Protein AF-A0A556QU96-F1 (afdb_monomer)

Mean predicted aligned error: 15.09 Å

Sequence (314 aa):
MGCFVYGCGNTSRYNNGITDSNIARCDGYSSEKEIIPILHLDQANELIYTAAIKGDVGFIQSFLEQGINPNELDRIIHPKSECCTCHEDTIKYLFNRYNKSDKYGNTLLHNNFDNINFIRNLFENHKTTSLHHHYRSIVVNLEQKNNEGLTPIDLVTISGNTYLLKKAFKHLNMYNCTIQYYILQRAINLAEKQIKNEANIEKCEQIKTAIEVIKEYIKHKNNEYQIEENSKLHTAAEKNDISFFQSFINSDKNIDTLIWYNDKIEDLKIQNKKGYTVFHILAENGRVDICRMILDWLQKLPFSCSEIVKCKYR

Radius of gyration: 23.99 Å; Cα contacts (8 Å, |Δi|>4): 306; chains: 1; bounding box: 59×58×59 Å

Nearest PDB structures (foldseek):
  9dze-assembly1_c  TM=4.115E-01  e=1.445E+00  synthetic construct
  6xns-assembly1_A  TM=2.477E-01  e=2.170E+00  synthetic construct
  1xl3-assembly2_B  TM=2.773E-01  e=5.123E+00  Yersinia pestis
  8p83-assembly1_D  TM=2.058E-01  e=9.649E+00  Homo sapiens

Structure (mmCIF, N/CA/C/O backbone):
data_AF-A0A556QU96-F1
#
_entry.id   AF-A0A556QU96-F1
#
loop_
_atom_site.group_PDB
_atom_site.id
_atom_site.type_symbol
_atom_site.label_atom_id
_atom_site.label_alt_id
_atom_site.label_comp_id
_atom_site.label_asym_id
_atom_site.label_entity_id
_atom_site.label_seq_id
_atom_site.pdbx_PDB_ins_code
_atom_site.Cartn_x
_atom_site.Cartn_y
_atom_site.Cartn_z
_atom_site.occupancy
_atom_site.B_iso_or_equiv
_atom_site.auth_seq_id
_atom_site.auth_comp_id
_atom_site.auth_asym_id
_atom_site.auth_atom_id
_atom_site.pdbx_PDB_model_num
ATOM 1 N N . MET A 1 1 ? 33.157 -25.475 -4.140 1.00 39.19 1 MET A N 1
ATOM 2 C CA . MET A 1 1 ? 33.171 -24.745 -5.424 1.00 39.19 1 MET A CA 1
ATOM 3 C C . MET A 1 1 ? 31.877 -25.076 -6.143 1.00 39.19 1 MET A C 1
ATOM 5 O O . MET A 1 1 ? 31.752 -26.183 -6.645 1.00 39.19 1 MET A O 1
ATOM 9 N N . GLY A 1 2 ? 30.883 -24.189 -6.068 1.00 41.09 2 GLY A N 1
ATOM 10 C CA . GLY A 1 2 ? 29.645 -24.335 -6.834 1.00 41.09 2 GLY A CA 1
ATOM 11 C C . GLY A 1 2 ? 29.869 -23.795 -8.243 1.00 41.09 2 GLY A C 1
ATOM 12 O O . GLY A 1 2 ? 30.423 -22.712 -8.390 1.00 41.09 2 GLY A O 1
ATOM 13 N N . CYS A 1 3 ? 29.507 -24.572 -9.256 1.00 39.84 3 CYS A N 1
ATOM 14 C CA . CYS A 1 3 ? 29.484 -24.150 -10.654 1.00 39.84 3 CYS A CA 1
ATOM 15 C C . CYS A 1 3 ? 28.015 -23.999 -11.060 1.00 39.84 3 CYS A C 1
ATOM 17 O O . CYS A 1 3 ? 27.225 -24.899 -10.774 1.00 39.84 3 CYS A O 1
ATOM 19 N N . PHE A 1 4 ? 27.650 -22.891 -11.707 1.00 46.31 4 PHE A N 1
ATOM 20 C CA . PHE A 1 4 ? 26.299 -22.686 -12.234 1.00 46.31 4 PHE A CA 1
ATOM 21 C C . PHE A 1 4 ? 26.259 -23.066 -13.714 1.00 46.31 4 PHE A C 1
ATOM 23 O O . PHE A 1 4 ? 27.176 -22.754 -14.472 1.00 46.31 4 PHE A O 1
ATOM 30 N N . VAL A 1 5 ? 25.203 -23.772 -14.103 1.00 42.56 5 VAL A N 1
ATOM 31 C CA . VAL A 1 5 ? 25.033 -24.403 -15.415 1.00 42.56 5 VAL A CA 1
ATOM 32 C C . VAL A 1 5 ? 23.884 -23.656 -16.104 1.00 42.56 5 VAL A C 1
ATOM 34 O O . VAL A 1 5 ? 22.735 -23.797 -15.694 1.00 42.56 5 VAL A O 1
ATOM 37 N N . TYR A 1 6 ? 24.188 -22.796 -17.089 1.00 45.25 6 TYR A N 1
ATOM 38 C CA . TYR A 1 6 ? 23.211 -21.928 -17.773 1.00 45.25 6 TYR A CA 1
ATOM 39 C C . TYR A 1 6 ? 23.115 -22.073 -19.306 1.00 45.25 6 TYR A C 1
ATOM 41 O O . TYR A 1 6 ? 24.127 -22.161 -19.977 1.00 45.25 6 TYR A O 1
ATOM 49 N N . GLY A 1 7 ? 21.921 -22.047 -19.910 1.00 42.56 7 GLY A N 1
ATOM 50 C CA . GLY A 1 7 ? 21.768 -22.105 -21.378 1.00 42.56 7 GLY A CA 1
ATOM 51 C C . GLY A 1 7 ? 22.235 -20.823 -22.098 1.00 42.56 7 GLY A C 1
ATOM 52 O O . GLY A 1 7 ? 21.905 -19.714 -21.674 1.00 42.56 7 GLY A O 1
ATOM 53 N N . CYS A 1 8 ? 22.966 -20.971 -23.211 1.00 43.16 8 CYS A N 1
ATOM 54 C CA . CYS A 1 8 ? 23.634 -19.896 -23.974 1.00 43.16 8 CYS A CA 1
ATOM 55 C C . CYS A 1 8 ? 22.709 -18.738 -24.433 1.00 43.16 8 CYS A C 1
ATOM 57 O O . CYS A 1 8 ? 23.156 -17.602 -24.581 1.00 43.16 8 CYS A O 1
ATOM 59 N N . GLY A 1 9 ? 21.403 -18.977 -24.601 1.00 44.53 9 GLY A N 1
ATOM 60 C CA . GLY A 1 9 ? 20.458 -17.965 -25.095 1.00 44.53 9 GLY A CA 1
ATOM 61 C C . GLY A 1 9 ? 20.162 -16.796 -24.141 1.00 44.53 9 GLY A C 1
ATOM 62 O O . GLY A 1 9 ? 19.721 -15.744 -24.600 1.00 44.53 9 GLY A O 1
ATOM 63 N N . ASN A 1 10 ? 20.405 -16.947 -22.832 1.00 46.97 10 ASN A N 1
ATOM 64 C CA . ASN A 1 10 ? 20.061 -15.924 -21.830 1.00 46.97 10 ASN A CA 1
ATOM 65 C C . ASN A 1 10 ? 21.233 -15.006 -21.445 1.00 46.97 10 ASN A C 1
ATOM 67 O O . ASN A 1 10 ? 21.002 -13.865 -21.049 1.00 46.97 10 ASN A O 1
ATOM 71 N N . THR A 1 11 ? 22.483 -15.458 -21.578 1.00 50.69 11 THR A N 1
ATOM 72 C CA . THR A 1 11 ? 23.675 -14.683 -21.176 1.00 50.69 11 THR A CA 1
ATOM 73 C C . THR A 1 11 ? 23.999 -13.545 -22.149 1.00 50.69 11 THR A C 1
ATOM 75 O O . THR A 1 11 ? 24.481 -12.493 -21.735 1.00 50.69 11 THR A O 1
ATOM 78 N N . SER A 1 12 ? 23.658 -13.700 -23.430 1.00 52.97 12 SER A N 1
ATOM 79 C CA . SER A 1 12 ? 23.892 -12.699 -24.483 1.00 52.97 12 SER A CA 1
ATOM 80 C C . SER A 1 12 ? 23.140 -11.378 -24.265 1.00 52.97 12 SER A C 1
ATOM 82 O O . SER A 1 12 ? 23.606 -10.330 -24.706 1.00 52.97 12 SER A O 1
ATOM 84 N N . ARG A 1 13 ? 22.024 -11.386 -23.519 1.00 51.56 13 ARG A N 1
ATOM 85 C CA . ARG A 1 13 ? 21.229 -10.183 -23.179 1.00 51.56 13 ARG A CA 1
ATOM 86 C C . ARG A 1 13 ? 21.923 -9.232 -22.193 1.00 51.56 13 ARG A C 1
ATOM 88 O O . ARG A 1 13 ? 21.483 -8.093 -22.006 1.00 51.56 13 ARG A O 1
ATOM 95 N N . TYR A 1 14 ? 22.998 -9.690 -21.557 1.00 53.84 14 TYR A N 1
ATOM 96 C CA . TYR A 1 14 ? 23.700 -8.982 -20.486 1.00 53.84 14 TYR A CA 1
ATOM 97 C C . TYR A 1 14 ? 25.119 -8.559 -20.855 1.00 53.84 14 TYR A C 1
ATOM 99 O O . TYR A 1 14 ? 25.848 -8.063 -20.001 1.00 53.84 14 TYR A O 1
ATOM 107 N N . ASN A 1 15 ? 25.508 -8.725 -22.120 1.00 52.56 15 ASN A N 1
ATOM 108 C CA . ASN A 1 15 ? 26.872 -8.473 -22.552 1.00 52.56 15 ASN A CA 1
ATOM 109 C C . ASN A 1 15 ? 27.156 -6.960 -22.671 1.00 52.56 15 ASN A C 1
ATOM 111 O O . ASN A 1 15 ? 26.927 -6.352 -23.713 1.00 52.56 15 ASN A O 1
ATOM 115 N N . ASN A 1 16 ? 27.651 -6.345 -21.593 1.00 43.62 16 ASN A N 1
ATOM 116 C CA . ASN A 1 16 ? 28.058 -4.933 -21.536 1.00 43.62 16 ASN A CA 1
ATOM 117 C C . ASN A 1 16 ? 29.520 -4.728 -21.997 1.00 43.62 16 ASN A C 1
ATOM 119 O O . ASN A 1 16 ? 30.271 -3.970 -21.389 1.00 43.62 16 ASN A O 1
ATOM 123 N N . GLY A 1 17 ? 29.948 -5.407 -23.065 1.00 44.72 17 GLY A N 1
ATOM 124 C CA . GLY A 1 17 ? 31.308 -5.257 -23.599 1.00 44.72 17 GLY A CA 1
ATOM 125 C C . GLY A 1 17 ? 32.375 -6.096 -22.890 1.00 44.72 17 GLY A C 1
ATOM 126 O O . GLY A 1 17 ? 33.556 -5.759 -22.962 1.00 44.72 17 GLY A O 1
ATOM 127 N N . ILE A 1 18 ? 31.989 -7.207 -22.249 1.00 43.03 18 ILE A N 1
ATOM 128 C CA . ILE A 1 18 ? 32.955 -8.251 -21.893 1.00 43.03 18 ILE A CA 1
ATOM 129 C C . ILE A 1 18 ? 33.448 -8.828 -23.221 1.00 43.03 18 ILE A C 1
ATOM 131 O O . ILE A 1 18 ? 32.677 -9.406 -23.985 1.00 43.03 18 ILE A O 1
ATOM 135 N N . THR A 1 19 ? 34.720 -8.593 -23.537 1.00 41.69 19 THR A N 1
ATOM 136 C CA . THR A 1 19 ? 35.326 -9.014 -24.800 1.00 41.69 19 THR A CA 1
ATOM 137 C C . THR A 1 19 ? 35.133 -10.514 -25.022 1.00 41.69 19 THR A C 1
ATOM 139 O O . THR A 1 19 ? 35.301 -11.312 -24.094 1.00 41.69 19 THR A O 1
ATOM 142 N N . ASP A 1 20 ? 34.854 -10.898 -26.274 1.00 43.56 20 ASP A N 1
ATOM 143 C CA . ASP A 1 20 ? 34.666 -12.282 -26.756 1.00 43.56 20 ASP A CA 1
ATOM 144 C C . ASP A 1 20 ? 35.795 -13.257 -26.357 1.00 43.56 20 ASP A C 1
ATOM 146 O O . ASP A 1 20 ? 35.673 -14.466 -26.517 1.00 43.56 20 ASP A O 1
ATOM 150 N N . SER A 1 21 ? 36.904 -12.758 -25.809 1.00 40.59 21 SER A N 1
ATOM 151 C CA . SER A 1 21 ? 38.017 -13.545 -25.284 1.00 40.59 21 SER A CA 1
ATOM 152 C C . SER A 1 21 ? 37.720 -14.288 -23.974 1.00 40.59 21 SER A C 1
ATOM 154 O O . SER A 1 21 ? 38.457 -15.217 -23.653 1.00 40.59 21 SER A O 1
ATOM 156 N N . ASN A 1 22 ? 36.692 -13.894 -23.209 1.00 39.94 22 ASN A N 1
ATOM 157 C CA . ASN A 1 22 ? 36.400 -14.475 -21.885 1.00 39.94 22 ASN A CA 1
ATOM 158 C C . ASN A 1 22 ? 35.183 -15.411 -21.859 1.00 39.94 22 ASN A C 1
ATOM 160 O O . ASN A 1 22 ? 34.959 -16.096 -20.859 1.00 39.94 22 ASN A O 1
ATOM 164 N N . ILE A 1 23 ? 34.419 -15.475 -22.950 1.00 44.38 23 ILE A N 1
ATOM 165 C CA . ILE A 1 23 ? 33.466 -16.556 -23.198 1.00 44.38 23 ILE A CA 1
ATOM 166 C C . ILE A 1 23 ? 34.251 -17.587 -23.995 1.00 44.38 23 ILE A C 1
ATOM 168 O O . ILE A 1 23 ? 34.711 -17.290 -25.092 1.00 44.38 23 ILE A O 1
ATOM 172 N N . ALA A 1 24 ? 34.477 -18.765 -23.413 1.00 38.88 24 ALA A N 1
ATOM 173 C CA . ALA A 1 24 ? 35.231 -19.838 -24.047 1.00 38.88 24 ALA A CA 1
ATOM 174 C C . ALA A 1 24 ? 34.824 -19.985 -25.521 1.00 38.88 24 ALA A C 1
ATOM 176 O O . ALA A 1 24 ? 33.683 -20.320 -25.841 1.00 38.88 24 ALA A O 1
ATOM 177 N N . ARG A 1 25 ? 35.782 -19.692 -26.402 1.00 35.53 25 ARG A N 1
ATOM 178 C CA . ARG A 1 25 ? 35.695 -19.842 -27.848 1.00 35.53 25 ARG A CA 1
ATOM 179 C C . ARG A 1 25 ? 35.301 -21.290 -28.154 1.00 35.53 25 ARG A C 1
ATOM 181 O O . ARG A 1 25 ? 36.135 -22.189 -28.103 1.00 35.53 25 ARG A O 1
ATOM 188 N N . CYS A 1 26 ? 34.015 -21.523 -28.402 1.00 36.53 26 CYS A N 1
ATOM 189 C CA . CYS A 1 26 ? 33.479 -22.824 -28.791 1.00 36.53 26 CYS A CA 1
ATOM 190 C C . CYS A 1 26 ? 33.660 -23.008 -30.301 1.00 36.53 26 CYS A C 1
ATOM 192 O O . CYS A 1 26 ? 32.691 -23.115 -31.048 1.00 36.53 26 CYS A O 1
ATOM 194 N N . ASP A 1 27 ? 34.913 -23.026 -30.753 1.00 34.97 27 ASP A N 1
ATOM 195 C CA . ASP A 1 27 ? 35.231 -23.397 -32.126 1.00 34.97 27 ASP A CA 1
ATOM 196 C C . ASP A 1 27 ? 35.265 -24.931 -32.214 1.00 34.97 27 ASP A C 1
ATOM 198 O O . ASP A 1 27 ? 36.233 -25.580 -31.822 1.00 34.97 27 ASP A O 1
ATOM 202 N N . GLY A 1 28 ? 34.177 -25.503 -32.738 1.00 40.25 28 GLY A N 1
ATOM 203 C CA . GLY A 1 28 ? 34.207 -26.794 -33.427 1.00 40.25 28 GLY A CA 1
ATOM 204 C C . GLY A 1 28 ? 33.747 -28.024 -32.649 1.00 40.25 28 GLY A C 1
ATOM 205 O O . GLY A 1 28 ? 34.549 -28.920 -32.440 1.00 40.25 28 GLY A O 1
ATOM 206 N N . TYR A 1 29 ? 32.447 -28.150 -32.355 1.00 34.31 29 TYR A N 1
ATOM 207 C CA . TYR A 1 29 ? 31.791 -29.465 -32.277 1.00 34.31 29 TYR A CA 1
ATOM 208 C C . TYR A 1 29 ? 30.353 -29.382 -32.801 1.00 34.31 29 TYR A C 1
ATOM 210 O O . TYR A 1 29 ? 29.454 -28.846 -32.159 1.00 34.31 29 TYR A O 1
ATOM 218 N N . SER A 1 30 ? 30.138 -29.937 -33.991 1.00 37.31 30 SER A N 1
ATOM 219 C CA . SER A 1 30 ? 28.825 -30.181 -34.583 1.00 37.31 30 SER A CA 1
ATOM 220 C C . SER A 1 30 ? 28.177 -31.406 -33.929 1.00 37.31 30 SER A C 1
ATOM 222 O O . SER A 1 30 ? 28.249 -32.518 -34.451 1.00 37.31 30 SER A O 1
ATOM 224 N N . SER A 1 31 ? 27.561 -31.214 -32.768 1.00 41.41 31 SER A N 1
ATOM 225 C CA . SER A 1 31 ? 26.529 -32.119 -32.255 1.00 41.41 31 SER A CA 1
ATOM 226 C C . SER A 1 31 ? 25.579 -31.332 -31.360 1.00 41.41 31 SER A C 1
ATOM 228 O O . SER A 1 31 ? 26.045 -30.615 -30.480 1.00 41.41 31 SER A O 1
ATOM 230 N N . GLU A 1 32 ? 24.274 -31.475 -31.590 1.00 38.62 32 GLU A N 1
ATOM 231 C CA . GLU A 1 32 ? 23.134 -30.808 -30.934 1.00 38.62 32 GLU A CA 1
ATOM 232 C C . GLU A 1 32 ? 22.979 -31.127 -29.430 1.00 38.62 32 GLU A C 1
ATOM 234 O O . GLU A 1 32 ? 21.903 -31.473 -28.947 1.00 38.62 32 GLU A O 1
ATOM 239 N N . LYS A 1 33 ? 24.053 -31.024 -28.649 1.00 40.69 33 LYS A N 1
ATOM 240 C CA . LYS A 1 33 ? 23.977 -30.959 -27.191 1.00 40.69 33 LYS A CA 1
ATOM 241 C C . LYS A 1 33 ? 24.264 -29.526 -26.794 1.00 40.69 33 LYS A C 1
ATOM 243 O O . LYS A 1 33 ? 25.375 -29.052 -27.009 1.00 40.69 33 LYS A O 1
ATOM 248 N N . GLU A 1 34 ? 23.254 -28.849 -26.250 1.00 39.03 34 GLU A N 1
ATOM 249 C CA . GLU A 1 34 ? 23.387 -27.532 -25.627 1.00 39.03 34 GLU A CA 1
ATOM 250 C C . GLU A 1 34 ? 24.614 -27.535 -24.708 1.00 39.03 34 GLU A C 1
ATOM 252 O O . GLU A 1 34 ? 24.616 -28.159 -23.646 1.00 39.03 34 GLU A O 1
ATOM 257 N N . ILE A 1 35 ? 25.694 -26.884 -25.145 1.00 40.16 35 ILE A N 1
ATOM 258 C CA . ILE A 1 35 ? 26.860 -26.656 -24.301 1.00 40.16 35 ILE A CA 1
ATOM 259 C C . ILE A 1 35 ? 26.422 -25.596 -23.308 1.00 40.16 35 ILE A C 1
ATOM 261 O O . ILE A 1 35 ? 26.182 -24.443 -23.666 1.00 40.16 35 ILE A O 1
ATOM 265 N N . ILE A 1 36 ? 26.266 -26.023 -22.067 1.00 43.56 36 ILE A N 1
ATOM 266 C CA . ILE A 1 36 ? 25.848 -25.165 -20.982 1.00 43.56 36 ILE A CA 1
ATOM 267 C C . ILE A 1 36 ? 27.114 -24.504 -20.407 1.00 43.56 36 ILE A C 1
ATOM 269 O O . ILE A 1 36 ? 27.907 -25.221 -19.788 1.00 43.56 36 ILE A O 1
ATOM 273 N N . PRO A 1 37 ? 27.387 -23.195 -20.615 1.00 53.25 37 PRO A N 1
ATOM 274 C CA . PRO A 1 37 ? 28.605 -22.589 -20.104 1.00 53.25 37 PRO A CA 1
ATOM 275 C C . PRO A 1 37 ? 28.603 -22.640 -18.579 1.00 53.25 37 PRO A C 1
ATOM 277 O O . PRO A 1 37 ? 27.645 -22.222 -17.923 1.00 53.25 37 PRO A O 1
ATOM 280 N N . ILE A 1 38 ? 29.693 -23.164 -18.025 1.00 58.94 38 ILE A N 1
ATOM 281 C CA . ILE A 1 38 ? 29.981 -23.081 -16.600 1.00 58.94 38 ILE A CA 1
ATOM 282 C C . ILE A 1 38 ? 30.502 -21.667 -16.349 1.00 58.94 38 ILE A C 1
ATOM 284 O O . ILE A 1 38 ? 31.614 -21.334 -16.756 1.00 58.94 38 ILE A O 1
ATOM 288 N N . LEU A 1 39 ? 29.687 -20.822 -15.720 1.00 62.16 39 LEU A N 1
ATOM 289 C CA . LEU A 1 39 ? 30.098 -19.468 -15.348 1.00 62.16 39 LEU A CA 1
ATOM 290 C C . LEU A 1 39 ? 30.956 -19.513 -14.079 1.00 62.16 39 LEU A C 1
ATOM 292 O O . LEU A 1 39 ? 30.596 -20.171 -13.098 1.00 62.16 39 LEU A O 1
ATOM 296 N N . HIS A 1 40 ? 32.072 -18.779 -14.078 1.00 72.44 40 HIS A N 1
ATOM 297 C CA . HIS A 1 40 ? 32.810 -18.502 -12.845 1.00 72.44 40 HIS A CA 1
ATOM 298 C C . HIS A 1 40 ? 31.945 -17.660 -11.894 1.00 72.44 40 HIS A C 1
ATOM 300 O O . HIS A 1 40 ? 31.166 -16.820 -12.341 1.00 72.44 40 HIS A O 1
ATOM 306 N N . LEU A 1 41 ? 32.103 -17.864 -10.581 1.00 73.00 41 LEU A N 1
ATOM 307 C CA . LEU A 1 41 ? 31.297 -17.196 -9.548 1.00 73.00 41 LEU A CA 1
ATOM 308 C C . LEU A 1 41 ? 31.293 -15.664 -9.700 1.00 73.00 41 LEU A C 1
ATOM 310 O O . LEU A 1 41 ? 30.243 -15.043 -9.595 1.00 73.00 41 LEU A O 1
ATOM 314 N N . ASP A 1 42 ? 32.439 -15.066 -10.032 1.00 74.75 42 ASP A N 1
ATOM 315 C CA . ASP A 1 42 ? 32.556 -13.614 -10.211 1.00 74.75 42 ASP A CA 1
ATOM 316 C C . ASP A 1 42 ? 31.779 -13.104 -11.438 1.00 74.75 42 ASP A C 1
ATOM 318 O O . ASP A 1 42 ? 31.121 -12.068 -11.368 1.00 74.75 42 ASP A O 1
ATOM 322 N N . GLN A 1 43 ? 31.770 -13.871 -12.534 1.00 77.94 43 GLN A N 1
ATOM 323 C CA . GLN A 1 43 ? 30.980 -13.556 -13.731 1.00 77.94 43 GLN A CA 1
ATOM 324 C C . GLN A 1 43 ? 29.479 -13.738 -13.471 1.00 77.94 43 GLN A C 1
ATOM 326 O O . GLN A 1 43 ? 28.663 -12.938 -13.922 1.00 77.94 43 GLN A O 1
ATOM 331 N N . ALA A 1 44 ? 29.103 -14.774 -12.714 1.00 83.06 44 ALA A N 1
ATOM 332 C CA . ALA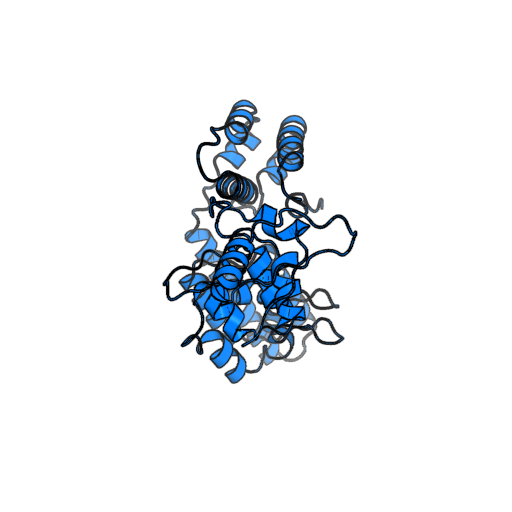 A 1 44 ? 27.719 -14.981 -12.300 1.00 83.06 44 ALA A CA 1
ATOM 333 C C . ALA A 1 44 ? 27.221 -13.818 -11.425 1.00 83.06 44 ALA A C 1
ATOM 335 O O . ALA A 1 44 ? 26.107 -13.340 -11.631 1.00 83.06 44 ALA A O 1
ATOM 336 N N . ASN A 1 45 ? 28.056 -13.307 -10.515 1.00 87.69 45 ASN A N 1
ATOM 337 C CA . ASN A 1 45 ? 27.712 -12.176 -9.656 1.00 87.69 45 ASN A CA 1
ATOM 338 C C . ASN A 1 45 ? 27.424 -10.897 -10.457 1.00 87.69 45 ASN A C 1
ATOM 340 O O . ASN A 1 45 ? 26.428 -10.226 -10.197 1.00 87.69 45 ASN A O 1
ATOM 344 N N . GLU A 1 46 ? 28.250 -10.578 -11.457 1.00 86.38 46 GLU A N 1
ATOM 345 C CA . GLU A 1 46 ? 28.047 -9.402 -12.316 1.00 86.38 46 GLU A CA 1
ATOM 346 C C . GLU A 1 46 ? 26.756 -9.506 -13.146 1.00 86.38 46 GLU A C 1
ATOM 348 O O . GLU A 1 46 ? 26.004 -8.534 -13.278 1.00 86.38 46 GLU A O 1
ATOM 353 N N . LEU A 1 47 ? 26.451 -10.704 -13.656 1.00 87.19 47 LEU A N 1
ATOM 354 C CA . LEU A 1 47 ? 25.213 -10.971 -14.388 1.00 87.19 47 LEU A CA 1
ATOM 355 C C . LEU A 1 47 ? 23.981 -10.843 -13.487 1.00 87.19 47 LEU A C 1
ATOM 357 O O . LEU A 1 47 ? 23.006 -10.203 -13.876 1.00 87.19 47 LEU A O 1
ATOM 361 N N . ILE A 1 48 ? 24.029 -11.410 -12.278 1.00 88.38 48 ILE A N 1
ATOM 362 C CA . ILE A 1 48 ? 22.958 -11.297 -11.279 1.00 88.38 48 ILE A CA 1
ATOM 363 C C . ILE A 1 48 ? 22.742 -9.827 -10.896 1.00 88.38 48 ILE A C 1
ATOM 365 O O . ILE A 1 48 ? 21.604 -9.361 -10.880 1.00 88.38 48 ILE A O 1
ATOM 369 N N . TYR A 1 49 ? 23.818 -9.078 -10.640 1.00 87.81 49 TYR A N 1
ATOM 370 C CA . TYR A 1 49 ? 23.753 -7.647 -10.342 1.00 87.81 49 TYR A CA 1
ATOM 371 C C . TY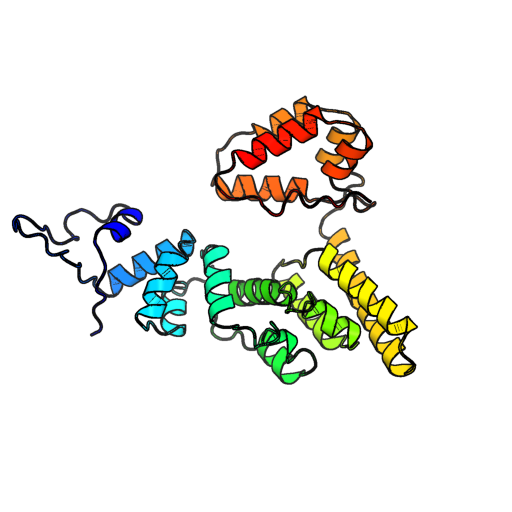R A 1 49 ? 23.111 -6.860 -11.495 1.00 87.81 49 TYR A C 1
ATOM 373 O O . TYR A 1 49 ? 22.172 -6.091 -11.288 1.00 87.81 49 TYR A O 1
ATOM 381 N N . THR A 1 50 ? 23.539 -7.111 -12.734 1.00 86.50 50 THR A N 1
ATOM 382 C CA . THR A 1 50 ? 22.989 -6.439 -13.920 1.00 86.50 50 THR A CA 1
ATOM 383 C C . THR A 1 50 ? 21.518 -6.795 -14.151 1.00 86.50 50 THR A C 1
ATOM 385 O O . THR A 1 50 ? 20.717 -5.920 -14.480 1.00 86.50 50 THR A O 1
ATOM 388 N N . ALA A 1 51 ? 21.134 -8.057 -13.960 1.00 89.12 51 ALA A N 1
ATOM 389 C CA . ALA A 1 51 ? 19.743 -8.494 -14.045 1.00 89.12 51 ALA A CA 1
ATOM 390 C C . ALA A 1 51 ? 18.867 -7.829 -12.978 1.00 89.12 51 ALA A C 1
ATOM 392 O O . ALA A 1 51 ? 17.751 -7.406 -13.282 1.00 89.12 51 ALA A O 1
ATOM 393 N N . ALA A 1 52 ? 19.388 -7.665 -11.759 1.00 87.25 52 ALA A N 1
ATOM 394 C CA . ALA A 1 52 ? 18.696 -6.958 -10.690 1.00 87.25 52 ALA A CA 1
ATOM 395 C C . ALA A 1 52 ? 18.490 -5.471 -11.016 1.00 87.25 52 ALA A C 1
ATOM 397 O O . ALA A 1 52 ? 17.413 -4.943 -10.751 1.00 87.25 52 ALA A O 1
ATOM 398 N N . ILE A 1 53 ? 19.468 -4.804 -11.641 1.00 84.31 53 ILE A N 1
ATOM 399 C CA . ILE A 1 53 ? 19.329 -3.415 -12.122 1.00 84.31 53 ILE A CA 1
ATOM 400 C C . ILE A 1 53 ? 18.308 -3.309 -13.259 1.00 84.31 53 ILE A C 1
ATOM 402 O O . ILE A 1 53 ? 17.531 -2.359 -13.309 1.00 84.31 53 ILE A O 1
ATOM 406 N N . LYS A 1 54 ? 18.308 -4.274 -14.184 1.00 85.56 54 LYS A N 1
ATOM 407 C CA . LYS A 1 54 ? 17.417 -4.274 -15.354 1.00 85.56 54 LYS A CA 1
ATOM 408 C C . LYS A 1 54 ? 15.998 -4.767 -15.054 1.00 85.56 54 LYS A C 1
ATOM 410 O O . LYS A 1 54 ? 15.145 -4.677 -15.930 1.00 85.56 54 LYS A O 1
ATOM 415 N N . GLY A 1 55 ? 15.739 -5.302 -13.861 1.00 87.44 55 GLY A N 1
ATOM 416 C CA . GLY A 1 55 ? 14.423 -5.831 -13.506 1.00 87.44 55 GLY A CA 1
ATOM 417 C C . GLY A 1 55 ? 14.097 -7.184 -14.121 1.00 87.44 55 GLY A C 1
ATOM 418 O O . GLY A 1 55 ? 12.922 -7.534 -14.208 1.00 87.44 55 GLY A O 1
ATOM 419 N N . ASP A 1 56 ? 15.097 -7.968 -14.533 1.00 91.19 56 ASP A N 1
ATOM 420 C CA . ASP A 1 56 ? 14.853 -9.314 -15.060 1.00 91.19 56 ASP A CA 1
ATOM 421 C C . ASP A 1 56 ? 14.603 -10.300 -13.920 1.00 91.19 56 ASP A C 1
ATOM 423 O O . ASP A 1 56 ? 15.469 -11.050 -13.459 1.00 91.19 56 ASP A O 1
ATOM 427 N N . VAL A 1 57 ? 13.359 -10.273 -13.455 1.00 89.12 57 VAL A N 1
ATOM 428 C CA . VAL A 1 57 ? 12.836 -11.157 -12.418 1.00 89.12 57 VAL A CA 1
ATOM 429 C C . VAL A 1 57 ? 13.011 -12.630 -12.789 1.00 89.12 57 VAL A C 1
ATOM 431 O O . VAL A 1 57 ? 13.322 -13.428 -11.908 1.00 89.12 57 VAL A O 1
ATOM 434 N N . GLY A 1 58 ? 12.859 -12.997 -14.066 1.00 90.94 58 GLY A N 1
ATOM 435 C CA . GLY A 1 58 ? 12.992 -14.384 -14.518 1.00 90.94 58 GLY A CA 1
ATOM 436 C C . GLY A 1 58 ? 14.417 -14.908 -14.350 1.00 90.94 58 GLY A C 1
ATOM 437 O O . GLY A 1 58 ? 14.620 -16.033 -13.889 1.00 90.94 58 GLY A O 1
ATOM 438 N N . PHE A 1 59 ? 15.409 -14.068 -14.648 1.00 89.56 59 PHE A N 1
ATOM 439 C CA . PHE A 1 59 ? 16.814 -14.396 -14.430 1.00 89.56 59 PHE A CA 1
ATOM 440 C C . PHE A 1 59 ? 17.166 -14.476 -12.941 1.00 89.56 59 PHE A C 1
ATOM 442 O O . PHE A 1 59 ? 17.841 -15.404 -12.518 1.00 89.56 59 PHE A O 1
ATOM 449 N N . ILE A 1 60 ? 16.666 -13.563 -12.108 1.00 88.81 60 ILE A N 1
ATOM 450 C CA . ILE A 1 60 ? 16.880 -13.642 -10.652 1.00 88.81 60 ILE A CA 1
ATOM 451 C C . ILE A 1 60 ? 16.190 -14.879 -10.049 1.00 88.81 60 ILE A C 1
ATOM 453 O O . ILE A 1 60 ? 16.717 -15.519 -9.134 1.00 88.81 60 ILE A O 1
ATOM 457 N N . GLN A 1 61 ? 15.012 -15.238 -10.560 1.00 90.12 61 GLN A N 1
ATOM 458 C CA . GLN A 1 61 ? 14.245 -16.393 -10.111 1.00 90.12 61 GLN A CA 1
ATOM 459 C C . GLN A 1 61 ? 14.996 -17.709 -10.317 1.00 90.12 61 GLN A C 1
ATOM 461 O O . GLN A 1 61 ? 15.066 -18.503 -9.377 1.00 90.12 61 GLN A O 1
ATOM 466 N N . SER A 1 62 ? 15.581 -17.925 -11.494 1.00 88.56 62 SER A N 1
ATOM 467 C CA . SER A 1 62 ? 16.293 -19.170 -11.805 1.00 88.56 62 SER A CA 1
ATOM 468 C C . SER A 1 62 ? 17.469 -19.426 -10.851 1.00 88.56 62 SER A C 1
ATOM 470 O O . SER A 1 62 ? 17.695 -20.560 -10.438 1.00 88.56 62 SER A O 1
ATOM 472 N N . PHE A 1 63 ? 18.187 -18.381 -10.431 1.00 84.50 63 PHE A N 1
ATOM 473 C CA . PHE A 1 63 ? 19.302 -18.497 -9.491 1.00 84.50 63 PHE A CA 1
ATOM 474 C C . PHE A 1 63 ? 18.843 -18.895 -8.087 1.00 84.50 63 PHE A C 1
ATOM 476 O O . PHE A 1 63 ? 19.473 -19.722 -7.425 1.00 84.50 63 PHE A O 1
ATOM 483 N N . LEU A 1 64 ? 17.708 -18.361 -7.639 1.00 84.00 64 LEU A N 1
ATOM 484 C CA . LEU A 1 64 ? 17.099 -18.786 -6.379 1.00 84.00 64 LEU A CA 1
ATOM 485 C C . LEU A 1 64 ? 16.573 -20.222 -6.442 1.00 84.00 64 LEU A C 1
ATOM 487 O O . LEU A 1 64 ? 16.589 -20.922 -5.431 1.00 84.00 64 LEU A O 1
ATOM 491 N N . GLU A 1 65 ? 16.098 -20.669 -7.603 1.00 86.62 65 GLU A N 1
ATOM 492 C CA . GLU A 1 65 ? 15.684 -22.059 -7.833 1.00 86.62 65 GLU A CA 1
ATOM 493 C C . GLU A 1 65 ? 16.877 -23.021 -7.864 1.00 86.62 65 GLU A C 1
ATOM 495 O O . GLU A 1 65 ? 16.760 -24.151 -7.397 1.00 86.62 65 GLU A O 1
ATOM 500 N N . GLN A 1 66 ? 18.046 -22.548 -8.301 1.00 86.38 66 GLN A N 1
ATOM 501 C CA . GLN A 1 66 ? 19.322 -23.268 -8.211 1.00 86.38 66 GLN A CA 1
ATOM 502 C C . GLN A 1 66 ? 19.914 -23.282 -6.789 1.00 86.38 66 GLN A C 1
ATOM 504 O O . GLN A 1 66 ? 20.989 -23.838 -6.571 1.00 86.38 66 GLN A O 1
ATOM 509 N N . GLY A 1 67 ? 19.210 -22.711 -5.806 1.00 84.88 67 GLY A N 1
ATOM 510 C CA . GLY A 1 67 ? 19.570 -22.799 -4.395 1.00 84.88 67 GLY A CA 1
ATOM 511 C C . GLY A 1 67 ? 20.549 -21.732 -3.912 1.00 84.88 67 GLY A C 1
ATOM 512 O O . GLY A 1 67 ? 21.120 -21.908 -2.834 1.00 84.88 67 GLY A O 1
ATOM 513 N N . ILE A 1 68 ? 20.738 -20.627 -4.652 1.00 83.94 68 ILE A N 1
ATOM 514 C CA . ILE A 1 68 ? 21.485 -19.477 -4.121 1.00 83.94 68 ILE A CA 1
ATOM 515 C C . ILE A 1 68 ? 20.844 -19.019 -2.809 1.00 83.94 68 ILE A C 1
ATOM 517 O O . ILE A 1 68 ? 19.628 -18.819 -2.714 1.00 83.94 68 ILE A O 1
ATOM 521 N N . ASN A 1 69 ? 21.679 -18.844 -1.783 1.00 79.25 69 ASN A N 1
ATOM 522 C CA . ASN A 1 69 ? 21.222 -18.373 -0.488 1.00 79.25 69 ASN A CA 1
ATOM 523 C C . ASN A 1 69 ? 20.695 -16.927 -0.615 1.00 79.25 69 ASN A C 1
ATOM 525 O O . ASN A 1 69 ? 21.390 -16.083 -1.178 1.00 79.25 69 ASN A O 1
ATOM 529 N N . PRO A 1 70 ? 19.527 -16.590 -0.043 1.00 75.25 70 PRO A N 1
ATOM 530 C CA . PRO A 1 70 ? 18.984 -15.228 -0.058 1.00 75.25 70 PRO A CA 1
ATOM 531 C C . PRO A 1 70 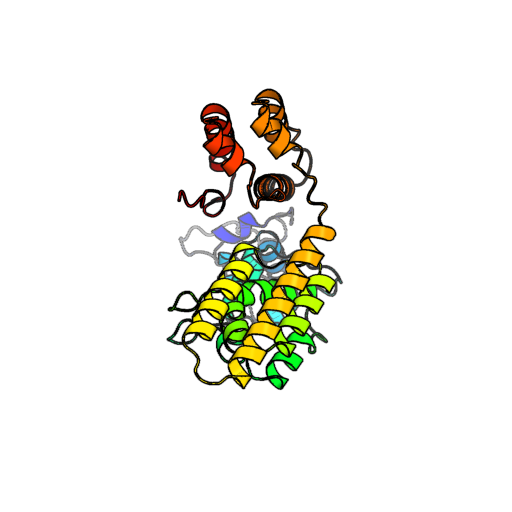? 19.969 -14.143 0.395 1.00 75.25 70 PRO A C 1
ATOM 533 O O . PRO A 1 70 ? 20.032 -13.078 -0.207 1.00 75.25 70 PRO A O 1
ATOM 536 N N . ASN A 1 71 ? 20.769 -14.427 1.426 1.00 72.69 71 ASN A N 1
ATOM 537 C CA . ASN A 1 71 ? 21.769 -13.498 1.955 1.00 72.69 71 ASN A CA 1
ATOM 538 C C . ASN A 1 71 ? 22.973 -13.352 1.018 1.00 72.69 71 ASN A C 1
ATOM 540 O O . ASN A 1 71 ? 23.650 -12.329 1.027 1.00 72.69 71 ASN A O 1
ATOM 544 N N . GLU A 1 72 ? 23.283 -14.393 0.248 1.00 80.50 72 GLU A N 1
ATOM 545 C CA . GLU A 1 72 ? 24.326 -14.342 -0.774 1.00 80.50 72 GLU A CA 1
ATOM 546 C C . GLU A 1 72 ? 23.843 -13.532 -1.973 1.00 80.50 72 GLU A C 1
ATOM 548 O O . GLU A 1 72 ? 24.544 -12.619 -2.396 1.00 80.50 72 GLU A O 1
ATOM 553 N N . LEU A 1 73 ? 22.607 -13.767 -2.426 1.00 82.62 73 LEU A N 1
ATOM 554 C CA . LEU A 1 73 ? 21.969 -12.942 -3.446 1.00 82.62 73 LEU A CA 1
ATOM 555 C C . LEU A 1 73 ? 21.929 -11.468 -3.028 1.00 82.62 73 LEU A C 1
ATOM 557 O O . LEU A 1 73 ? 22.296 -10.612 -3.823 1.00 82.62 73 LEU A O 1
ATOM 561 N N . ASP A 1 74 ? 21.552 -11.179 -1.778 1.00 78.50 74 ASP A N 1
ATOM 562 C CA . ASP A 1 74 ? 21.547 -9.823 -1.221 1.00 78.50 74 ASP A CA 1
ATOM 563 C C . ASP A 1 74 ? 22.935 -9.167 -1.287 1.00 78.50 74 ASP A C 1
ATOM 565 O O . ASP A 1 74 ? 23.058 -8.024 -1.713 1.00 78.50 74 ASP A O 1
ATOM 569 N N . ARG A 1 75 ? 24.003 -9.900 -0.952 1.00 81.38 75 ARG A N 1
ATOM 570 C CA . ARG A 1 75 ? 25.383 -9.394 -1.070 1.00 81.38 75 ARG A CA 1
ATOM 571 C C . ARG A 1 75 ? 25.802 -9.135 -2.514 1.00 81.38 75 ARG A C 1
ATOM 573 O O . ARG A 1 75 ? 26.562 -8.201 -2.750 1.00 81.38 75 ARG A O 1
ATOM 580 N N . ILE A 1 76 ? 25.344 -9.965 -3.450 1.00 84.38 76 ILE A N 1
ATOM 581 C CA . ILE A 1 76 ? 25.653 -9.830 -4.878 1.00 84.38 76 ILE A CA 1
ATOM 582 C C . ILE A 1 76 ? 24.969 -8.589 -5.454 1.00 84.38 76 ILE A C 1
ATOM 584 O O . ILE A 1 76 ? 25.606 -7.808 -6.155 1.00 84.38 76 ILE A O 1
ATOM 588 N N . ILE A 1 77 ? 23.688 -8.385 -5.137 1.00 82.19 77 ILE A N 1
ATOM 589 C CA . ILE A 1 77 ? 22.921 -7.240 -5.643 1.00 82.19 77 ILE A CA 1
ATOM 590 C C . ILE A 1 77 ? 23.228 -5.933 -4.880 1.00 82.19 77 ILE A C 1
ATOM 592 O O . ILE A 1 77 ? 22.954 -4.849 -5.392 1.00 82.19 77 ILE A O 1
ATOM 596 N N . HIS A 1 78 ? 23.841 -6.021 -3.689 1.00 77.06 78 HIS A N 1
ATOM 597 C CA . HIS A 1 78 ? 24.270 -4.887 -2.856 1.00 77.06 78 HIS A CA 1
ATOM 598 C C . HIS A 1 78 ? 25.770 -4.930 -2.513 1.00 77.06 78 HIS A C 1
ATOM 600 O O . HIS A 1 78 ? 26.145 -5.106 -1.345 1.00 77.06 78 HIS A O 1
ATOM 606 N N . PRO A 1 79 ? 26.668 -4.754 -3.493 1.00 72.06 79 PRO A N 1
ATOM 607 C CA . PRO A 1 79 ? 28.101 -4.835 -3.247 1.00 72.06 79 PRO A CA 1
ATOM 608 C C . PRO A 1 79 ? 28.607 -3.613 -2.460 1.00 72.06 79 PRO A C 1
ATOM 610 O O . PRO A 1 79 ? 29.064 -2.653 -3.061 1.00 72.06 79 PRO A O 1
ATOM 613 N N . LYS A 1 80 ? 28.543 -3.643 -1.116 1.00 64.00 80 LYS A N 1
ATOM 614 C CA . LYS A 1 80 ? 29.096 -2.669 -0.131 1.00 64.00 80 LYS A CA 1
ATOM 615 C C . LYS A 1 80 ? 28.828 -1.164 -0.363 1.00 64.00 80 LYS A C 1
ATOM 617 O O . LYS A 1 80 ? 29.226 -0.366 0.483 1.00 64.00 80 LYS A O 1
ATOM 622 N N . SER A 1 81 ? 28.172 -0.761 -1.446 1.00 55.75 81 SER A N 1
ATOM 623 C CA . SER A 1 81 ? 27.831 0.620 -1.751 1.00 55.75 81 SER A CA 1
ATOM 624 C C . SER A 1 81 ? 26.601 1.041 -0.955 1.00 55.75 81 SER A C 1
ATOM 626 O O . SER A 1 81 ? 25.670 0.269 -0.728 1.00 55.75 81 SER A O 1
ATOM 628 N N . GLU A 1 82 ? 26.599 2.299 -0.531 1.00 55.50 82 GLU A N 1
ATOM 629 C CA . GLU A 1 82 ? 25.532 2.888 0.286 1.00 55.50 82 GLU A CA 1
ATOM 630 C C . GLU A 1 82 ? 24.226 3.111 -0.501 1.00 55.50 82 GLU A C 1
ATOM 632 O O . GLU A 1 82 ? 23.182 3.378 0.092 1.00 55.50 82 GLU A O 1
ATOM 637 N N . CYS A 1 83 ? 24.260 2.953 -1.828 1.00 56.72 83 CYS A N 1
ATOM 638 C CA . CYS A 1 83 ? 23.131 3.188 -2.722 1.00 56.72 83 CYS A CA 1
ATOM 639 C C . CYS A 1 83 ? 22.781 1.918 -3.494 1.00 56.72 83 CYS A C 1
ATOM 641 O O . CYS A 1 83 ? 23.632 1.353 -4.184 1.00 56.72 83 CYS A O 1
ATOM 643 N N . CYS A 1 84 ? 21.516 1.501 -3.412 1.00 67.56 84 CYS A N 1
ATOM 644 C CA . CYS A 1 84 ? 21.021 0.390 -4.205 1.00 67.56 84 CYS A CA 1
ATOM 645 C C . CYS A 1 84 ? 20.459 0.836 -5.560 1.00 67.56 84 CYS A C 1
ATOM 647 O O . CYS A 1 84 ? 19.686 1.789 -5.640 1.00 67.56 84 CYS A O 1
ATOM 649 N N . THR A 1 85 ? 20.825 0.092 -6.601 1.00 72.94 85 THR A N 1
ATOM 650 C CA . THR A 1 85 ? 20.457 0.282 -8.008 1.00 72.94 85 THR A CA 1
ATOM 651 C C . THR A 1 85 ? 19.448 -0.752 -8.521 1.00 72.94 85 THR A C 1
ATOM 653 O O . THR A 1 85 ? 19.173 -0.785 -9.718 1.00 72.94 85 THR A O 1
ATOM 656 N N . CYS A 1 86 ? 18.885 -1.607 -7.659 1.00 79.25 86 CYS A N 1
ATOM 657 C CA . CYS A 1 86 ? 17.945 -2.636 -8.105 1.00 79.25 86 CYS A CA 1
ATOM 658 C C . CYS A 1 86 ? 16.647 -2.031 -8.649 1.00 79.25 86 CYS A C 1
ATOM 660 O O . CYS A 1 86 ? 16.092 -1.072 -8.104 1.00 79.25 86 CYS A O 1
ATOM 662 N N . HIS A 1 87 ? 16.129 -2.674 -9.688 1.00 82.00 87 HIS A N 1
ATOM 663 C CA . HIS A 1 87 ? 14.840 -2.377 -10.279 1.00 82.00 87 HIS A CA 1
ATOM 664 C C . HIS A 1 87 ? 13.693 -2.703 -9.319 1.00 82.00 87 HIS A C 1
ATOM 666 O O . HIS A 1 87 ? 13.753 -3.663 -8.543 1.00 82.00 87 HIS A O 1
ATOM 672 N N . GLU A 1 88 ? 12.601 -1.948 -9.427 1.00 74.19 88 GLU A N 1
ATOM 673 C CA . GLU A 1 88 ? 11.410 -2.112 -8.590 1.00 74.19 88 GLU A CA 1
ATOM 674 C C . GLU A 1 88 ? 10.819 -3.527 -8.674 1.00 74.19 88 GLU A C 1
ATOM 676 O O . GLU A 1 88 ? 10.456 -4.110 -7.652 1.00 74.19 88 GLU A O 1
ATOM 681 N N . ASP A 1 89 ? 10.788 -4.115 -9.870 1.00 79.69 89 ASP A N 1
ATOM 682 C CA . ASP A 1 89 ? 10.251 -5.464 -10.080 1.00 79.69 89 ASP A CA 1
ATOM 683 C C . ASP A 1 89 ? 11.089 -6.551 -9.401 1.00 79.69 89 ASP A C 1
ATOM 685 O O . ASP A 1 89 ? 10.534 -7.480 -8.811 1.00 79.69 89 ASP A O 1
ATOM 689 N N . THR A 1 90 ? 12.419 -6.419 -9.407 1.00 80.25 90 THR A N 1
ATOM 690 C CA . THR A 1 90 ? 13.304 -7.341 -8.683 1.00 80.25 90 THR A CA 1
ATOM 691 C C . THR A 1 90 ? 13.068 -7.242 -7.182 1.00 80.25 90 THR A C 1
ATOM 693 O O . THR A 1 90 ? 12.951 -8.271 -6.515 1.00 80.25 90 THR A O 1
ATOM 696 N N . ILE A 1 91 ? 12.928 -6.022 -6.650 1.00 74.94 91 ILE A N 1
ATOM 697 C CA . ILE A 1 91 ? 12.612 -5.800 -5.233 1.00 74.94 91 ILE A CA 1
ATOM 698 C C . ILE A 1 91 ? 11.272 -6.457 -4.891 1.00 74.94 91 ILE A C 1
ATOM 700 O O . ILE A 1 91 ? 11.213 -7.257 -3.959 1.00 74.94 91 ILE A O 1
ATOM 704 N N . LYS A 1 92 ? 10.214 -6.182 -5.668 1.00 73.06 92 LYS A N 1
ATOM 705 C CA . LYS A 1 92 ? 8.881 -6.779 -5.483 1.00 73.06 92 LYS A CA 1
ATOM 706 C C . LYS A 1 92 ? 8.935 -8.304 -5.517 1.00 73.06 92 LYS A C 1
ATOM 708 O O . LYS A 1 92 ? 8.351 -8.951 -4.650 1.00 73.06 92 LYS A O 1
ATOM 713 N N . TYR A 1 93 ? 9.645 -8.888 -6.481 1.00 81.12 93 TYR A N 1
ATOM 714 C CA . TYR A 1 93 ? 9.771 -10.338 -6.608 1.00 81.12 93 TYR A CA 1
ATOM 715 C C . TYR A 1 93 ? 10.474 -10.972 -5.406 1.00 81.12 93 TYR A C 1
ATOM 717 O O . TYR A 1 93 ? 9.917 -11.878 -4.779 1.00 81.12 93 TYR A O 1
ATOM 725 N N . LEU A 1 94 ? 11.677 -10.492 -5.069 1.00 76.25 94 LEU A N 1
ATOM 726 C CA . LEU A 1 94 ? 12.444 -11.003 -3.933 1.00 76.25 94 LEU A CA 1
ATOM 727 C C . LEU A 1 94 ? 11.622 -10.886 -2.661 1.00 76.25 94 LEU A C 1
ATOM 729 O O . LEU A 1 94 ? 11.485 -11.845 -1.904 1.00 76.25 94 LEU A O 1
ATOM 733 N N . PHE A 1 95 ? 10.991 -9.734 -2.480 1.00 72.88 95 PHE A N 1
ATOM 734 C CA . PHE A 1 95 ? 10.167 -9.481 -1.328 1.00 72.88 95 PHE A CA 1
ATOM 735 C C . PHE A 1 95 ? 8.968 -10.438 -1.227 1.00 72.88 95 PHE A C 1
ATOM 737 O O . PHE A 1 95 ? 8.793 -11.075 -0.186 1.00 72.88 95 PHE A O 1
ATOM 744 N N . ASN A 1 96 ? 8.189 -10.605 -2.301 1.00 73.12 96 ASN A N 1
ATOM 745 C CA . ASN A 1 96 ? 7.040 -11.519 -2.352 1.00 73.12 96 ASN A CA 1
ATOM 746 C C . ASN A 1 96 ? 7.450 -12.976 -2.124 1.00 73.12 96 ASN A C 1
ATOM 748 O O . ASN A 1 96 ? 6.736 -13.740 -1.474 1.00 73.12 96 ASN A O 1
ATOM 752 N N . ARG A 1 97 ? 8.622 -13.373 -2.629 1.00 75.50 97 ARG A N 1
ATOM 753 C CA . ARG A 1 97 ? 9.148 -14.725 -2.432 1.00 75.50 97 ARG A CA 1
ATOM 754 C C . ARG A 1 97 ? 9.463 -15.014 -0.966 1.00 75.50 97 ARG A C 1
ATOM 756 O O . ARG A 1 97 ? 9.225 -16.139 -0.520 1.00 75.50 97 ARG A O 1
ATOM 763 N N . TYR A 1 98 ? 9.975 -14.028 -0.231 1.00 70.62 98 TYR A N 1
ATOM 764 C CA . TYR A 1 98 ? 10.274 -14.163 1.200 1.00 70.62 98 TYR A CA 1
ATOM 765 C C . TYR A 1 98 ? 9.081 -13.848 2.105 1.00 70.62 98 TYR A C 1
ATOM 767 O O . TYR A 1 98 ? 9.052 -14.302 3.245 1.00 70.62 98 TYR A O 1
ATOM 775 N N . ASN A 1 99 ? 8.064 -13.157 1.589 1.00 72.94 99 ASN A N 1
ATOM 776 C CA . ASN A 1 99 ? 6.825 -12.840 2.298 1.00 72.94 99 ASN A CA 1
ATOM 777 C C . ASN A 1 99 ? 5.652 -13.578 1.679 1.00 72.94 99 ASN A C 1
ATOM 779 O O . ASN A 1 99 ? 4.649 -12.982 1.285 1.00 72.94 99 ASN A O 1
ATOM 783 N N . LYS A 1 100 ? 5.789 -14.905 1.611 1.00 79.00 100 LYS A N 1
ATOM 784 C CA . LYS A 1 100 ? 4.688 -15.769 1.198 1.00 79.00 100 LYS A CA 1
ATOM 785 C C . LYS A 1 100 ? 3.476 -15.471 2.066 1.00 79.00 100 LYS A C 1
ATOM 787 O O . LYS A 1 100 ? 3.564 -15.478 3.295 1.00 79.00 100 LYS A O 1
ATOM 792 N N . SER A 1 101 ? 2.359 -15.216 1.404 1.00 87.94 101 SER A N 1
ATOM 793 C CA . SER A 1 101 ? 1.082 -15.169 2.079 1.00 87.94 101 SER A CA 1
ATOM 794 C C . SER A 1 101 ? 0.723 -16.549 2.619 1.00 87.94 101 SER A C 1
ATOM 796 O O . SER A 1 101 ? 1.099 -17.583 2.057 1.00 87.94 101 SER A O 1
ATOM 798 N N . ASP A 1 102 ? -0.014 -16.569 3.722 1.00 89.75 102 ASP A N 1
ATOM 799 C CA . ASP A 1 102 ? -0.659 -17.791 4.177 1.00 89.75 102 ASP A CA 1
ATOM 800 C C . ASP A 1 102 ? -1.861 -18.156 3.283 1.00 89.75 102 ASP A C 1
ATOM 802 O O . ASP A 1 102 ? -2.162 -17.510 2.274 1.00 89.75 102 ASP A O 1
ATOM 806 N N . LYS A 1 103 ? -2.586 -19.212 3.663 1.00 94.56 103 LYS A N 1
ATOM 807 C CA . LYS A 1 103 ? -3.772 -19.689 2.934 1.00 94.56 103 LYS A CA 1
ATOM 808 C C . LYS A 1 103 ? -4.910 -18.656 2.822 1.00 94.56 103 LYS A C 1
ATOM 810 O O . LYS A 1 103 ? -5.817 -18.858 2.021 1.00 94.56 103 LYS A O 1
ATOM 815 N N . TYR A 1 104 ? -4.873 -17.574 3.599 1.00 93.12 104 TYR A N 1
ATOM 816 C CA . TYR A 1 104 ? -5.844 -16.477 3.575 1.00 93.12 104 TYR A CA 1
ATOM 817 C C . TYR A 1 104 ? -5.343 -15.257 2.793 1.00 93.12 104 TYR A C 1
ATOM 819 O O . TYR A 1 104 ? -6.012 -14.225 2.753 1.00 93.12 104 TYR A O 1
ATOM 827 N N . GLY A 1 105 ? -4.172 -15.348 2.159 1.00 91.12 105 GLY A N 1
ATOM 828 C CA . GLY A 1 105 ? -3.560 -14.204 1.494 1.00 91.12 105 GLY A CA 1
ATOM 829 C C . GLY A 1 105 ? -2.888 -13.236 2.474 1.00 91.12 105 GLY A C 1
ATOM 830 O O . GLY A 1 105 ? -2.386 -12.202 2.042 1.00 91.12 105 GLY A O 1
ATOM 831 N N . ASN A 1 106 ? -2.849 -13.550 3.774 1.00 91.38 106 ASN A N 1
ATOM 832 C CA . ASN A 1 106 ? -2.249 -12.675 4.771 1.00 91.38 106 ASN A CA 1
ATOM 833 C C . ASN A 1 106 ? -0.727 -12.758 4.679 1.00 91.38 106 ASN A C 1
ATOM 835 O O . ASN A 1 106 ? -0.132 -13.832 4.779 1.00 91.38 106 ASN A O 1
ATOM 839 N N . THR A 1 107 ? -0.092 -11.604 4.512 1.00 89.62 107 THR A N 1
ATOM 840 C CA . THR A 1 107 ? 1.361 -11.473 4.657 1.00 89.62 107 THR A CA 1
ATOM 841 C C . THR A 1 107 ? 1.768 -11.548 6.128 1.00 89.62 107 THR A C 1
ATOM 843 O O . THR A 1 107 ? 0.941 -11.467 7.038 1.00 89.62 107 THR A O 1
ATOM 846 N N . LEU A 1 108 ? 3.075 -11.613 6.380 1.00 86.06 108 LEU A N 1
ATOM 847 C CA . LEU A 1 108 ? 3.636 -11.543 7.729 1.00 86.06 108 LEU A CA 1
ATOM 848 C C . LEU A 1 108 ? 3.124 -10.316 8.510 1.00 86.06 108 LEU A C 1
ATOM 850 O O . LEU A 1 108 ? 2.830 -10.422 9.699 1.00 86.06 108 LEU A O 1
ATOM 854 N N . LEU A 1 109 ? 2.953 -9.178 7.827 1.00 88.38 109 LEU A N 1
ATOM 855 C CA . LEU A 1 109 ? 2.422 -7.945 8.409 1.00 88.38 109 LEU A CA 1
ATOM 856 C C . LEU A 1 109 ? 0.920 -8.012 8.717 1.00 88.38 109 LEU A C 1
ATOM 858 O O . LEU A 1 109 ? 0.507 -7.478 9.740 1.00 88.38 109 LEU A O 1
ATOM 862 N N . HIS A 1 110 ? 0.117 -8.707 7.906 1.00 93.19 110 HIS A N 1
ATOM 863 C CA . HIS A 1 110 ? -1.299 -8.953 8.224 1.00 93.19 110 HIS A CA 1
ATOM 864 C C . HIS A 1 110 ? -1.472 -9.813 9.480 1.00 93.19 110 HIS A C 1
ATOM 866 O O . HIS A 1 110 ? -2.458 -9.671 10.187 1.00 93.19 110 HIS A O 1
ATOM 872 N N . ASN A 1 111 ? -0.530 -10.713 9.758 1.00 90.75 111 ASN A N 1
ATOM 873 C CA . ASN A 1 111 ? -0.640 -11.638 10.886 1.00 90.75 111 ASN A CA 1
ATOM 874 C C . ASN A 1 111 ? -0.018 -11.102 12.184 1.00 90.75 111 ASN A C 1
ATOM 876 O O . ASN A 1 111 ? -0.205 -11.704 13.234 1.00 90.75 111 ASN A O 1
ATOM 880 N N . ASN A 1 112 ? 0.746 -10.007 12.121 1.00 88.75 112 ASN A N 1
ATOM 881 C CA . ASN A 1 112 ? 1.511 -9.490 13.261 1.00 88.75 112 ASN A CA 1
ATOM 882 C C . ASN A 1 112 ? 1.311 -7.983 13.480 1.00 88.75 112 ASN A C 1
ATOM 884 O O . ASN A 1 112 ? 2.178 -7.316 14.048 1.00 88.75 112 ASN A O 1
ATOM 888 N N . PHE A 1 113 ? 0.198 -7.418 13.009 1.00 88.62 113 PHE A N 1
ATOM 889 C CA . PHE A 1 113 ? -0.049 -5.979 13.116 1.00 88.62 113 PHE A CA 1
ATOM 890 C C . PHE A 1 113 ? -0.354 -5.502 14.547 1.00 88.62 113 PHE A C 1
ATOM 892 O O . PHE A 1 113 ? -0.309 -4.310 14.841 1.00 88.62 113 PHE A O 1
ATOM 899 N N . ASP A 1 114 ? -0.673 -6.416 15.451 1.00 86.12 114 ASP A N 1
ATOM 900 C CA . ASP A 1 114 ? -0.876 -6.190 16.881 1.00 86.12 114 ASP A CA 1
ATOM 901 C C . ASP A 1 114 ? 0.388 -6.494 17.709 1.00 86.12 114 ASP A C 1
ATOM 903 O O . ASP A 1 114 ? 0.533 -6.028 18.842 1.00 86.12 114 ASP A O 1
ATOM 907 N N . ASN A 1 115 ? 1.358 -7.208 17.134 1.00 88.69 115 ASN A N 1
ATOM 908 C CA . ASN A 1 115 ? 2.585 -7.606 17.810 1.00 88.69 115 ASN A CA 1
ATOM 909 C C . ASN A 1 115 ? 3.648 -6.493 17.778 1.00 88.69 115 ASN A C 1
ATOM 911 O O . ASN A 1 115 ? 4.486 -6.407 16.878 1.00 88.69 115 ASN A O 1
ATOM 915 N N . ILE A 1 116 ? 3.666 -5.667 18.828 1.00 85.69 116 ILE A N 1
ATOM 916 C CA . ILE A 1 116 ? 4.610 -4.547 18.991 1.00 85.69 116 ILE A CA 1
ATOM 917 C C . ILE A 1 116 ? 6.075 -4.984 18.833 1.00 85.69 116 ILE A C 1
ATOM 919 O O . ILE A 1 116 ? 6.854 -4.270 18.206 1.00 85.69 116 ILE A O 1
ATOM 923 N N . ASN A 1 117 ? 6.469 -6.146 19.364 1.00 84.88 117 ASN A N 1
ATOM 924 C CA . ASN A 1 117 ? 7.856 -6.616 19.282 1.00 84.88 117 ASN A CA 1
ATOM 925 C C . ASN A 1 117 ? 8.251 -6.995 17.857 1.00 84.88 117 ASN A C 1
ATOM 927 O O . ASN A 1 117 ? 9.358 -6.677 17.423 1.00 84.88 117 ASN A O 1
ATOM 931 N N . PHE A 1 118 ? 7.344 -7.643 17.127 1.00 84.19 118 PHE A N 1
ATOM 932 C CA . PHE A 1 118 ? 7.548 -7.950 15.718 1.00 84.19 118 PHE A CA 1
ATOM 933 C C . PHE A 1 118 ? 7.722 -6.668 14.900 1.00 84.19 118 PHE A C 1
ATOM 935 O O . PHE A 1 118 ? 8.695 -6.538 14.166 1.00 84.19 118 PHE A O 1
ATOM 942 N N . ILE A 1 119 ? 6.835 -5.691 15.088 1.00 80.06 119 ILE A N 1
ATOM 943 C CA . ILE A 1 119 ? 6.880 -4.399 14.391 1.00 80.06 119 ILE A CA 1
ATOM 944 C C . ILE A 1 119 ? 8.149 -3.633 14.741 1.00 80.06 119 ILE A C 1
ATOM 946 O O . ILE A 1 119 ? 8.828 -3.119 13.859 1.00 80.06 119 ILE A O 1
ATOM 950 N N . ARG A 1 120 ? 8.522 -3.607 16.019 1.00 81.12 120 ARG A N 1
ATOM 951 C CA . ARG A 1 120 ? 9.772 -3.000 16.463 1.00 81.12 120 ARG A CA 1
ATOM 952 C C . ARG A 1 120 ? 10.963 -3.642 15.758 1.00 81.12 120 ARG A C 1
ATOM 954 O O . ARG A 1 120 ? 11.767 -2.935 15.173 1.00 81.12 120 ARG A O 1
ATOM 961 N N . ASN A 1 121 ? 11.026 -4.969 15.713 1.00 78.62 121 ASN A N 1
ATOM 962 C CA . ASN A 1 121 ? 12.077 -5.674 14.984 1.00 78.62 121 ASN A CA 1
ATOM 963 C C . ASN A 1 121 ? 12.039 -5.376 13.479 1.00 78.62 121 ASN A C 1
ATOM 965 O O . ASN A 1 121 ? 13.089 -5.156 12.882 1.00 78.62 121 ASN A O 1
ATOM 969 N N . LEU A 1 122 ? 10.850 -5.317 12.879 1.00 79.06 122 LEU A N 1
ATOM 970 C CA . LEU A 1 122 ? 10.670 -5.031 11.460 1.00 79.06 122 LEU A CA 1
ATOM 971 C C . LEU A 1 122 ? 11.144 -3.622 11.086 1.00 79.06 122 LEU A C 1
ATOM 973 O O . LEU A 1 122 ? 11.703 -3.461 10.010 1.00 79.06 122 LEU A O 1
ATOM 977 N N . PHE A 1 123 ? 10.937 -2.623 11.946 1.00 74.31 123 PHE A N 1
ATOM 978 C CA . PHE A 1 123 ? 11.291 -1.217 11.703 1.00 74.31 123 PHE A CA 1
ATOM 979 C C . PHE A 1 123 ? 12.584 -0.754 12.409 1.00 74.31 123 PHE A C 1
ATOM 981 O O . PHE A 1 123 ? 12.947 0.415 12.299 1.00 74.31 123 PHE A O 1
ATOM 988 N N . GLU A 1 124 ? 13.275 -1.610 13.173 1.00 72.38 124 GLU A N 1
ATOM 989 C CA . GLU A 1 124 ? 14.498 -1.222 13.905 1.00 72.38 124 GLU A CA 1
ATOM 990 C C . GLU A 1 124 ? 15.710 -2.136 13.644 1.00 72.38 124 GLU A C 1
ATOM 992 O O . GLU A 1 124 ? 16.843 -1.681 13.808 1.00 72.38 124 GLU A O 1
ATOM 997 N N . ASN A 1 125 ? 15.542 -3.386 13.183 1.00 63.12 125 ASN A N 1
ATOM 998 C CA . ASN A 1 125 ? 16.667 -4.319 12.974 1.00 63.12 125 ASN A CA 1
ATOM 999 C C . ASN A 1 125 ? 17.357 -4.181 11.601 1.00 63.12 125 ASN A C 1
ATOM 1001 O O . ASN A 1 125 ? 17.728 -5.173 10.981 1.00 63.12 125 ASN A O 1
ATOM 1005 N N . HIS A 1 126 ? 17.606 -2.959 11.131 1.00 57.62 126 HIS A N 1
ATOM 1006 C CA . HIS A 1 126 ? 18.229 -2.707 9.818 1.00 57.62 126 HIS A CA 1
ATOM 1007 C C . HIS A 1 126 ? 19.762 -2.738 9.822 1.00 57.62 126 HIS A C 1
ATOM 1009 O O . HIS A 1 126 ? 20.390 -2.158 8.941 1.00 57.62 126 HIS A O 1
ATOM 1015 N N . LYS A 1 127 ? 20.405 -3.374 10.808 1.00 53.41 127 LYS A N 1
ATOM 1016 C CA . LYS A 1 127 ? 21.872 -3.310 10.946 1.00 53.41 127 LYS A CA 1
ATOM 1017 C C . LYS A 1 127 ? 22.644 -3.959 9.784 1.00 53.41 127 LYS A C 1
ATOM 1019 O O . LYS A 1 127 ? 23.856 -3.790 9.732 1.00 53.41 127 LYS A O 1
ATOM 1024 N N . THR A 1 128 ? 21.989 -4.702 8.887 1.00 49.75 128 THR A N 1
ATOM 1025 C CA . THR A 1 128 ? 22.681 -5.543 7.891 1.00 49.75 128 THR A CA 1
ATOM 1026 C C . THR A 1 128 ? 22.159 -5.463 6.457 1.00 49.75 128 THR A C 1
ATOM 1028 O O . THR A 1 128 ? 22.829 -5.984 5.576 1.00 49.75 128 THR A O 1
ATOM 1031 N N . THR A 1 129 ? 21.009 -4.838 6.193 1.00 54.94 129 THR A N 1
ATOM 1032 C CA . THR A 1 129 ? 20.428 -4.719 4.840 1.00 54.94 129 THR A CA 1
ATOM 1033 C C . THR A 1 129 ? 20.417 -3.263 4.394 1.00 54.94 129 THR A C 1
ATOM 1035 O O . THR A 1 129 ? 20.127 -2.381 5.202 1.00 54.94 129 THR A O 1
ATOM 1038 N N . SER A 1 130 ? 20.671 -3.016 3.106 1.00 57.22 130 SER A N 1
ATOM 1039 C CA . SER A 1 130 ? 20.467 -1.714 2.453 1.00 57.22 130 SER A CA 1
ATOM 1040 C C . SER A 1 130 ? 19.105 -1.122 2.863 1.00 57.22 130 SER A C 1
ATOM 1042 O O . SER A 1 130 ? 18.049 -1.677 2.542 1.00 57.22 130 SER A O 1
ATOM 1044 N N . LEU A 1 131 ? 19.129 -0.024 3.635 1.00 54.88 131 LEU A N 1
ATOM 1045 C CA . LEU A 1 131 ? 17.942 0.551 4.287 1.00 54.88 131 LEU A CA 1
ATOM 1046 C C . LEU A 1 131 ? 16.835 0.849 3.266 1.00 54.88 131 LEU A C 1
ATOM 1048 O O . LEU A 1 131 ? 15.673 0.547 3.515 1.00 54.88 131 LEU A O 1
ATOM 1052 N N . HIS A 1 132 ? 17.196 1.347 2.083 1.00 54.47 132 HIS A N 1
ATOM 1053 C CA . HIS A 1 132 ? 16.248 1.769 1.047 1.00 54.47 132 HIS A CA 1
ATOM 1054 C C . HIS A 1 132 ? 15.314 0.648 0.565 1.00 54.47 132 HIS A C 1
ATOM 1056 O O . HIS A 1 132 ? 14.117 0.858 0.359 1.00 54.47 132 HIS A O 1
ATOM 1062 N N . HIS A 1 133 ? 15.830 -0.574 0.440 1.00 59.88 133 HIS A N 1
ATOM 1063 C CA . HIS A 1 133 ? 15.034 -1.722 0.008 1.00 59.88 133 HIS A CA 1
ATOM 1064 C C . HIS A 1 133 ? 14.091 -2.241 1.052 1.00 59.88 133 HIS A C 1
ATOM 1066 O O . HIS A 1 133 ? 12.966 -2.609 0.721 1.00 59.88 133 HIS A O 1
ATOM 1072 N N . HIS A 1 134 ? 14.540 -2.258 2.300 1.00 65.88 134 HIS A N 1
ATOM 1073 C CA . HIS A 1 134 ? 13.715 -2.711 3.398 1.00 65.88 134 HIS A CA 1
ATOM 1074 C C . HIS A 1 134 ? 12.458 -1.8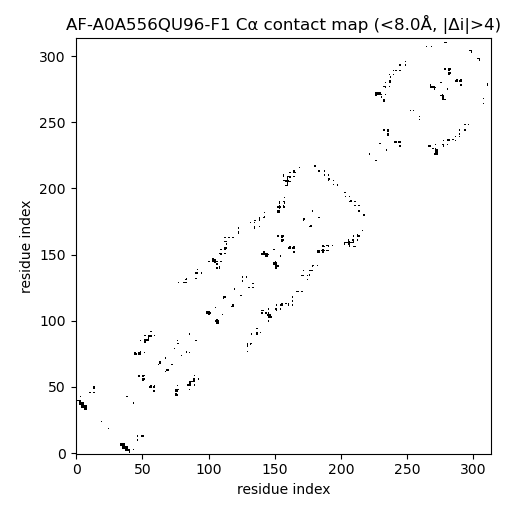42 3.523 1.00 65.88 134 HIS A C 1
ATOM 1076 O O . HIS A 1 134 ? 11.369 -2.366 3.735 1.00 65.88 134 HIS A O 1
ATOM 1082 N N . TYR A 1 135 ? 12.562 -0.531 3.282 1.00 66.00 135 TYR A N 1
ATOM 1083 C CA . TYR A 1 135 ? 11.401 0.362 3.350 1.00 66.00 135 TYR A CA 1
ATOM 1084 C C . TYR A 1 135 ? 10.518 0.347 2.108 1.00 66.00 135 TYR A C 1
ATOM 1086 O O . TYR A 1 135 ? 9.300 0.295 2.270 1.00 66.00 135 TYR A O 1
ATOM 1094 N N . ARG A 1 136 ? 11.077 0.302 0.889 1.00 68.44 136 ARG A N 1
ATOM 1095 C CA . ARG A 1 136 ? 10.257 0.068 -0.320 1.00 68.44 136 ARG A CA 1
ATOM 1096 C C . ARG A 1 136 ? 9.495 -1.252 -0.224 1.00 68.44 136 ARG A C 1
ATOM 1098 O O . ARG A 1 136 ? 8.311 -1.319 -0.531 1.00 68.44 136 ARG A O 1
ATOM 1105 N N . SER A 1 137 ? 10.156 -2.273 0.300 1.00 72.12 137 SER A N 1
ATOM 1106 C CA . SER A 1 137 ? 9.551 -3.556 0.630 1.00 72.12 137 SER A CA 1
ATOM 1107 C C . SER A 1 137 ? 8.426 -3.422 1.655 1.00 72.12 137 SER A C 1
ATOM 1109 O O . SER A 1 137 ? 7.331 -3.932 1.435 1.00 72.12 137 SER A O 1
ATOM 1111 N N . ILE A 1 138 ? 8.646 -2.693 2.756 1.00 78.81 138 ILE A N 1
ATOM 1112 C CA . ILE A 1 138 ? 7.596 -2.423 3.747 1.00 78.81 138 ILE A CA 1
ATOM 1113 C C . ILE A 1 138 ? 6.385 -1.745 3.095 1.00 78.81 138 ILE A C 1
ATOM 1115 O O . ILE A 1 138 ? 5.274 -2.207 3.339 1.00 78.81 138 ILE A O 1
ATOM 1119 N N . VAL A 1 139 ? 6.573 -0.721 2.248 1.00 83.44 139 VAL A N 1
ATOM 1120 C CA . VAL A 1 139 ? 5.468 -0.066 1.516 1.00 83.44 139 VAL A CA 1
ATOM 1121 C C . VAL A 1 139 ? 4.656 -1.105 0.753 1.00 83.44 139 VAL A C 1
ATOM 1123 O O . VAL A 1 139 ? 3.454 -1.206 0.972 1.00 83.44 139 VAL A O 1
ATOM 1126 N N . VAL A 1 140 ? 5.320 -1.946 -0.047 1.00 82.06 140 VAL A N 1
ATOM 1127 C CA . VAL A 1 140 ? 4.650 -2.998 -0.827 1.00 82.06 140 VAL A CA 1
ATOM 1128 C C . VAL A 1 140 ? 3.794 -3.907 0.066 1.00 82.06 140 VAL A C 1
ATOM 1130 O O . VAL A 1 140 ? 2.674 -4.234 -0.313 1.00 82.06 140 VAL A O 1
ATOM 1133 N N . ASN A 1 141 ? 4.230 -4.255 1.284 1.00 84.31 141 ASN A N 1
ATOM 1134 C CA . ASN A 1 141 ? 3.368 -5.019 2.206 1.00 84.31 141 ASN A CA 1
ATOM 1135 C C . ASN A 1 141 ? 2.188 -4.226 2.721 1.00 84.31 141 ASN A C 1
ATOM 1137 O O . ASN A 1 141 ? 1.103 -4.782 2.851 1.00 84.31 141 ASN A O 1
ATOM 1141 N N . LEU A 1 142 ? 2.427 -2.975 3.117 1.00 89.38 142 LEU A N 1
ATOM 1142 C CA . LEU A 1 142 ? 1.391 -2.113 3.674 1.00 89.38 142 LEU A CA 1
ATOM 1143 C C . LEU A 1 142 ? 0.271 -1.884 2.649 1.00 89.38 142 LEU A C 1
ATOM 1145 O O . LEU A 1 142 ? -0.858 -1.597 3.046 1.00 89.38 142 LEU A O 1
ATOM 1149 N N . GLU A 1 143 ? 0.569 -2.067 1.360 1.00 89.31 143 GLU A N 1
ATOM 1150 C CA . GLU A 1 143 ? -0.362 -1.963 0.235 1.00 89.31 143 GLU A CA 1
ATOM 1151 C C . GLU A 1 143 ? -0.865 -3.313 -0.307 1.00 89.31 143 GLU A C 1
ATOM 1153 O O . GLU A 1 143 ? -1.852 -3.350 -1.052 1.00 89.31 143 GLU A O 1
ATOM 1158 N N . GLN A 1 144 ? -0.248 -4.432 0.084 1.00 88.44 144 GLN A N 1
ATOM 1159 C CA . GLN A 1 144 ? -0.656 -5.762 -0.360 1.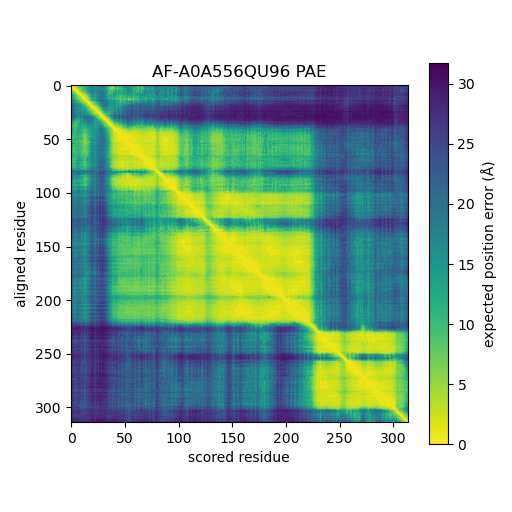00 88.44 144 GLN A CA 1
ATOM 1160 C C . GLN A 1 144 ? -1.996 -6.153 0.257 1.00 88.44 144 GLN A C 1
ATOM 1162 O O . GLN A 1 144 ? -2.204 -6.022 1.459 1.00 88.44 144 GLN A O 1
ATOM 1167 N N . LYS A 1 145 ? -2.902 -6.669 -0.577 1.00 92.75 145 LYS A N 1
ATOM 1168 C CA . LYS A 1 145 ? -4.223 -7.134 -0.151 1.00 92.75 145 LYS A CA 1
ATOM 1169 C C . LYS A 1 145 ? -4.209 -8.629 0.149 1.00 92.75 145 LYS A C 1
ATOM 1171 O O . LYS A 1 145 ? -3.627 -9.393 -0.620 1.00 92.75 145 LYS A O 1
ATOM 1176 N N . ASN A 1 146 ? -4.902 -9.034 1.206 1.00 94.62 146 ASN A N 1
ATOM 1177 C CA . ASN A 1 146 ? -5.238 -10.431 1.461 1.00 94.62 146 ASN A CA 1
ATOM 1178 C C . ASN A 1 146 ? -6.426 -10.905 0.597 1.00 94.62 146 ASN A C 1
ATOM 1180 O O . ASN A 1 146 ? -6.943 -10.158 -0.241 1.00 94.62 146 ASN A O 1
ATOM 1184 N N . ASN A 1 147 ? -6.890 -12.142 0.811 1.00 95.50 147 ASN A N 1
ATOM 1185 C CA . ASN A 1 147 ? -8.002 -12.717 0.043 1.00 95.50 147 ASN A CA 1
ATOM 1186 C C . ASN A 1 147 ? -9.344 -11.998 0.283 1.00 95.50 147 ASN A C 1
ATOM 1188 O O . ASN A 1 147 ? -10.254 -12.119 -0.534 1.00 95.50 147 ASN A O 1
ATOM 1192 N N . GLU A 1 148 ? -9.467 -11.222 1.362 1.00 95.19 148 GLU A N 1
ATOM 1193 C CA . GLU A 1 148 ? -10.632 -10.373 1.652 1.00 95.19 148 GLU A CA 1
ATOM 1194 C C . GLU A 1 148 ? -10.506 -8.968 1.034 1.00 95.19 148 GLU A C 1
ATOM 1196 O O . GLU A 1 148 ? -11.407 -8.136 1.144 1.00 95.19 148 GLU A O 1
ATOM 1201 N N . GLY A 1 149 ? -9.387 -8.678 0.365 1.00 93.56 149 GLY A N 1
ATOM 1202 C CA . GLY A 1 149 ? -9.107 -7.374 -0.221 1.00 93.56 149 GLY A CA 1
ATOM 1203 C C . GLY A 1 149 ? -8.598 -6.329 0.778 1.00 93.56 149 GLY A C 1
ATOM 1204 O O . GLY A 1 149 ? -8.467 -5.160 0.390 1.00 93.56 149 GLY A O 1
ATOM 1205 N N . LEU A 1 150 ? -8.310 -6.722 2.022 1.00 95.62 150 LEU A N 1
ATOM 1206 C CA . LEU A 1 150 ? -7.818 -5.860 3.099 1.00 95.62 150 LEU A CA 1
ATOM 1207 C C . LEU A 1 150 ? -6.295 -5.772 3.071 1.00 95.62 150 LEU A C 1
ATOM 1209 O O . LEU A 1 150 ? -5.637 -6.758 2.767 1.00 95.62 150 LEU A O 1
ATOM 1213 N N . THR A 1 151 ? -5.747 -4.601 3.384 1.00 95.38 151 THR A N 1
ATOM 1214 C CA . THR A 1 151 ? -4.306 -4.396 3.589 1.00 95.38 151 THR A CA 1
ATOM 1215 C C . THR A 1 151 ? -3.944 -4.400 5.072 1.00 95.38 151 THR A C 1
ATOM 1217 O O . THR A 1 151 ? -4.826 -4.220 5.919 1.00 95.38 151 THR A O 1
ATOM 1220 N N . PRO A 1 152 ? -2.649 -4.492 5.432 1.00 95.19 152 PRO A N 1
ATOM 1221 C CA . PRO A 1 152 ? -2.228 -4.326 6.818 1.00 95.19 152 PRO A CA 1
ATOM 1222 C C . PRO A 1 152 ? -2.646 -2.973 7.395 1.00 95.19 152 PRO A C 1
ATOM 1224 O O . PRO A 1 152 ? -3.033 -2.908 8.556 1.00 95.19 152 PRO A O 1
ATOM 1227 N N . ILE A 1 153 ? -2.635 -1.900 6.593 1.00 96.50 153 ILE A N 1
ATOM 1228 C CA . ILE A 1 153 ? -3.115 -0.583 7.037 1.00 96.50 153 ILE A CA 1
ATOM 1229 C C . ILE A 1 153 ? -4.602 -0.630 7.400 1.00 96.50 153 ILE A C 1
ATOM 1231 O O . ILE A 1 153 ? -4.975 -0.077 8.434 1.00 96.50 153 ILE A O 1
ATOM 1235 N N . ASP A 1 154 ? -5.443 -1.312 6.614 1.00 97.19 154 ASP A N 1
ATOM 1236 C CA . ASP A 1 154 ? -6.862 -1.465 6.956 1.00 97.19 154 ASP A CA 1
ATOM 1237 C C . ASP A 1 154 ? -7.012 -2.164 8.320 1.00 97.19 154 ASP A C 1
ATOM 1239 O O . ASP A 1 154 ? -7.694 -1.648 9.207 1.00 97.19 154 ASP A O 1
ATOM 1243 N N . LEU A 1 155 ? -6.322 -3.295 8.515 1.00 96.88 155 LEU A N 1
ATOM 1244 C CA . LEU A 1 155 ? -6.400 -4.096 9.742 1.00 96.88 155 LEU A CA 1
ATOM 1245 C C . LEU A 1 155 ? -5.915 -3.328 10.979 1.00 96.88 155 LEU A C 1
ATOM 1247 O O . LEU A 1 155 ? -6.606 -3.300 11.995 1.00 96.88 155 LEU A O 1
ATOM 1251 N N . VAL A 1 156 ? -4.774 -2.644 10.873 1.00 95.50 156 VAL A N 1
ATOM 1252 C CA . VAL A 1 156 ? -4.208 -1.802 11.941 1.00 95.50 156 VAL A CA 1
ATOM 1253 C C . VAL A 1 156 ? -5.154 -0.681 12.343 1.00 95.50 156 VAL A C 1
ATOM 1255 O O . VAL A 1 156 ? -5.275 -0.343 13.523 1.00 95.50 156 VAL A O 1
ATOM 1258 N N . THR A 1 157 ? -5.809 -0.072 11.356 1.00 97.06 157 THR A N 1
ATOM 1259 C CA . THR A 1 157 ? -6.730 1.038 11.605 1.00 97.06 157 THR A CA 1
ATOM 1260 C C . THR A 1 157 ? -7.971 0.534 12.332 1.00 97.06 157 THR A C 1
ATOM 1262 O O . THR A 1 157 ? -8.370 1.109 13.342 1.00 97.06 157 THR A O 1
ATOM 1265 N N . ILE A 1 158 ? -8.537 -0.586 11.870 1.00 96.69 158 ILE A N 1
ATOM 1266 C CA . ILE A 1 158 ? -9.696 -1.250 12.485 1.00 96.69 158 ILE A CA 1
ATOM 1267 C C . ILE A 1 158 ? -9.368 -1.766 13.894 1.00 96.69 158 ILE A C 1
ATOM 1269 O O . ILE A 1 158 ? -10.247 -1.813 14.754 1.00 96.69 158 ILE A O 1
ATOM 1273 N N . SER A 1 159 ? -8.112 -2.130 14.159 1.00 95.31 159 SER A N 1
ATOM 1274 C CA . SER A 1 159 ? -7.668 -2.546 15.489 1.00 95.31 159 SER A CA 1
ATOM 1275 C C . SER A 1 159 ? -7.369 -1.379 16.432 1.00 95.31 159 SER A C 1
ATOM 1277 O O . SER A 1 159 ? -7.087 -1.618 17.601 1.00 95.31 159 SER A O 1
ATOM 1279 N N . GLY A 1 160 ? -7.353 -0.134 15.941 1.00 95.88 160 GLY A N 1
ATOM 1280 C CA . GLY A 1 160 ? -6.991 1.037 16.739 1.00 95.88 160 GLY A CA 1
ATOM 1281 C C . GLY A 1 160 ? -5.509 1.102 17.140 1.00 95.88 160 GLY A C 1
ATOM 1282 O O . GLY A 1 160 ? -5.156 1.818 18.080 1.00 95.88 160 GLY A O 1
ATOM 1283 N N . ASN A 1 161 ? -4.613 0.375 16.457 1.00 94.38 161 ASN A N 1
ATOM 1284 C CA . ASN A 1 161 ? -3.194 0.333 16.826 1.00 94.38 161 ASN A CA 1
ATOM 1285 C C . ASN A 1 161 ? -2.434 1.568 16.305 1.00 94.38 161 ASN A C 1
ATOM 1287 O O . ASN A 1 161 ? -1.757 1.553 15.274 1.00 94.38 161 ASN A O 1
ATOM 1291 N N . THR A 1 162 ? -2.522 2.659 17.063 1.00 94.75 162 THR A N 1
ATOM 1292 C CA . THR A 1 162 ? -1.878 3.941 16.730 1.00 94.75 162 THR A CA 1
ATOM 1293 C C . THR A 1 162 ? -0.350 3.884 16.769 1.00 94.75 162 THR A C 1
ATOM 1295 O O . THR A 1 162 ? 0.302 4.636 16.043 1.00 94.75 162 THR A O 1
ATOM 1298 N N . TYR A 1 163 ? 0.236 3.004 17.590 1.00 91.62 163 TYR A N 1
ATOM 1299 C CA . TYR A 1 163 ? 1.689 2.858 17.698 1.00 91.62 163 TYR A CA 1
ATOM 1300 C C . TYR A 1 163 ? 2.289 2.412 16.364 1.00 91.62 163 TYR A C 1
ATOM 1302 O O . TYR A 1 163 ? 3.236 3.036 15.876 1.00 91.62 163 TYR A O 1
ATOM 1310 N N . LEU A 1 164 ? 1.703 1.381 15.748 1.00 89.19 164 LEU A N 1
ATOM 1311 C CA . LEU A 1 164 ? 2.171 0.867 14.464 1.00 89.19 164 LEU A CA 1
ATOM 1312 C C . LEU A 1 164 ? 2.025 1.921 13.368 1.00 89.19 164 LEU A C 1
ATOM 1314 O O . LEU A 1 164 ? 2.999 2.169 12.663 1.00 89.19 164 LEU A O 1
ATOM 1318 N N . LEU A 1 165 ? 0.871 2.594 13.270 1.00 93.50 165 LEU A N 1
ATOM 1319 C CA . LEU A 1 165 ? 0.665 3.662 12.280 1.00 93.50 165 LEU A CA 1
ATOM 1320 C C . LEU A 1 165 ? 1.717 4.762 12.410 1.00 93.50 165 LEU A C 1
ATOM 1322 O O . LEU A 1 165 ? 2.388 5.093 11.437 1.00 93.50 165 LEU A O 1
ATOM 1326 N N . LYS A 1 166 ? 1.919 5.289 13.625 1.00 93.44 166 LYS A N 1
ATOM 1327 C CA . LYS A 1 166 ? 2.910 6.346 13.876 1.00 93.44 166 LYS A CA 1
ATOM 1328 C C . LYS A 1 166 ? 4.320 5.893 13.515 1.00 93.44 166 LYS A C 1
ATOM 1330 O O . LYS A 1 166 ? 5.076 6.666 12.929 1.00 93.44 166 LYS A O 1
ATOM 1335 N N . LYS A 1 167 ? 4.683 4.650 13.849 1.00 90.12 167 LYS A N 1
ATOM 1336 C CA . LYS A 1 167 ? 5.996 4.092 13.515 1.00 90.12 167 LYS A CA 1
ATOM 1337 C C . LYS A 1 167 ? 6.141 3.947 12.000 1.00 90.12 167 LYS A C 1
ATOM 1339 O O . LYS A 1 167 ? 7.064 4.529 11.439 1.00 90.12 167 LYS A O 1
ATOM 1344 N N . ALA A 1 168 ? 5.201 3.280 11.336 1.00 89.06 168 ALA A N 1
ATOM 1345 C CA . ALA A 1 168 ? 5.198 3.111 9.888 1.00 89.06 168 ALA A CA 1
ATOM 1346 C C . ALA A 1 168 ? 5.303 4.462 9.165 1.00 89.06 168 ALA A C 1
ATOM 1348 O O . ALA A 1 168 ? 6.221 4.655 8.376 1.00 89.06 168 ALA A O 1
ATOM 1349 N N . PHE A 1 169 ? 4.453 5.435 9.500 1.00 92.12 169 PHE A N 1
ATOM 1350 C CA . PHE A 1 169 ? 4.456 6.765 8.884 1.00 92.12 169 PHE A CA 1
ATOM 1351 C C . PHE A 1 169 ? 5.732 7.563 9.155 1.00 92.12 169 PHE A C 1
ATOM 1353 O O . PHE A 1 169 ? 6.246 8.208 8.242 1.00 92.12 169 PHE A O 1
ATOM 1360 N N . LYS A 1 170 ? 6.300 7.481 10.365 1.00 88.81 170 LYS A N 1
ATOM 1361 C CA . LYS A 1 170 ? 7.602 8.092 10.667 1.00 88.81 170 LYS A CA 1
ATOM 1362 C C . LYS A 1 170 ? 8.699 7.539 9.759 1.00 88.81 170 LYS A C 1
ATOM 1364 O O . LYS A 1 170 ? 9.490 8.311 9.226 1.00 88.81 170 LYS A O 1
ATOM 1369 N N . HIS A 1 171 ? 8.748 6.219 9.591 1.00 83.19 171 HIS A N 1
ATOM 1370 C CA . HIS A 1 171 ? 9.734 5.584 8.721 1.00 83.19 171 HIS A CA 1
ATOM 1371 C C . HIS A 1 171 ? 9.486 5.937 7.252 1.00 83.19 171 HIS A C 1
ATOM 1373 O O . HIS A 1 171 ? 10.410 6.354 6.568 1.00 83.19 171 HIS A O 1
ATOM 1379 N N . LEU A 1 172 ? 8.241 5.888 6.781 1.00 85.94 172 LEU A N 1
ATOM 1380 C CA . LEU A 1 172 ? 7.893 6.306 5.422 1.00 85.94 172 LEU A CA 1
ATOM 1381 C C . LEU A 1 172 ? 8.344 7.743 5.127 1.00 85.94 172 LEU A C 1
ATOM 1383 O O . LEU A 1 172 ? 8.963 7.984 4.095 1.00 85.94 172 LEU A O 1
ATOM 1387 N N . ASN A 1 173 ? 8.142 8.672 6.065 1.00 83.94 173 ASN A N 1
ATOM 1388 C CA . ASN A 1 173 ? 8.640 10.044 5.944 1.00 83.94 173 ASN A CA 1
ATOM 1389 C C . ASN A 1 173 ? 10.168 10.112 5.878 1.00 83.94 173 ASN A C 1
ATOM 1391 O O . ASN A 1 173 ? 10.704 10.809 5.024 1.00 83.94 173 ASN A O 1
ATOM 1395 N N . MET A 1 174 ? 10.864 9.370 6.742 1.00 80.69 174 MET A N 1
ATOM 1396 C CA . MET A 1 174 ? 12.329 9.349 6.792 1.00 80.69 174 MET A CA 1
ATOM 1397 C C . MET A 1 174 ? 12.971 8.905 5.468 1.00 80.69 174 MET A C 1
ATOM 1399 O O . MET A 1 174 ? 14.038 9.402 5.123 1.00 80.69 174 MET A O 1
ATOM 1403 N N . TYR A 1 175 ? 12.324 8.002 4.725 1.00 75.94 175 TYR A N 1
ATOM 1404 C CA . TYR A 1 175 ? 12.831 7.469 3.450 1.00 75.94 175 TYR A CA 1
ATOM 1405 C C . TYR A 1 175 ? 12.098 8.015 2.223 1.00 75.94 175 TYR A C 1
ATOM 1407 O O . TYR A 1 175 ? 12.186 7.427 1.146 1.00 75.94 175 TYR A O 1
ATOM 1415 N N . ASN A 1 176 ? 11.353 9.112 2.383 1.00 77.06 176 ASN A N 1
ATOM 1416 C CA . ASN A 1 176 ? 10.557 9.730 1.322 1.00 77.06 176 ASN A CA 1
ATOM 1417 C C . ASN A 1 176 ? 9.674 8.730 0.544 1.00 77.06 176 ASN A C 1
ATOM 1419 O O . ASN A 1 176 ? 9.530 8.797 -0.673 1.00 77.06 176 ASN A O 1
ATOM 1423 N N . CYS A 1 177 ? 9.111 7.762 1.262 1.00 81.25 177 CYS A N 1
ATOM 1424 C CA . CYS A 1 177 ? 8.152 6.804 0.739 1.00 81.25 177 CYS A CA 1
ATOM 1425 C C . CYS A 1 177 ? 6.733 7.266 1.083 1.00 81.25 177 CYS A C 1
ATOM 1427 O O . CYS A 1 177 ? 6.488 7.874 2.132 1.00 81.25 177 CYS A O 1
ATOM 1429 N N . THR A 1 178 ? 5.777 6.948 0.218 1.00 85.50 178 THR A N 1
ATOM 1430 C CA . THR A 1 178 ? 4.368 7.298 0.405 1.00 85.50 178 THR A CA 1
ATOM 1431 C C . THR A 1 178 ? 3.499 6.061 0.246 1.00 85.50 178 THR A C 1
ATOM 1433 O O . THR A 1 178 ? 3.824 5.152 -0.512 1.00 85.50 178 THR A O 1
ATOM 1436 N N . ILE A 1 179 ? 2.408 6.016 1.009 1.00 86.69 179 ILE A N 1
ATOM 1437 C CA . ILE A 1 179 ? 1.320 5.067 0.765 1.00 86.69 179 ILE A CA 1
ATOM 1438 C C . ILE A 1 179 ? 0.324 5.751 -0.157 1.00 86.69 179 ILE A C 1
ATOM 1440 O O . ILE A 1 179 ? 0.002 6.928 0.034 1.00 86.69 179 ILE A O 1
ATOM 1444 N N . GLN A 1 180 ? -0.197 5.010 -1.127 1.00 82.69 180 GLN A N 1
ATOM 1445 C CA . GLN A 1 180 ? -1.194 5.522 -2.055 1.00 82.69 180 GLN A CA 1
ATOM 1446 C C . GLN A 1 180 ? -2.419 6.071 -1.299 1.00 82.69 180 GLN A C 1
ATOM 1448 O O . GLN A 1 180 ? -3.045 5.382 -0.490 1.00 82.69 180 GLN A O 1
ATOM 1453 N N . TYR A 1 181 ? -2.798 7.321 -1.594 1.00 82.88 181 TYR A N 1
ATOM 1454 C CA . TYR A 1 181 ? -3.862 8.054 -0.889 1.00 82.88 181 TYR A CA 1
ATOM 1455 C C . TYR A 1 181 ? -5.180 7.269 -0.788 1.00 82.88 181 TYR A C 1
ATOM 1457 O O . TYR A 1 181 ? -5.828 7.249 0.260 1.00 82.88 181 TYR A O 1
ATOM 1465 N N . TYR A 1 182 ? -5.565 6.555 -1.851 1.00 79.38 182 TYR A N 1
ATOM 1466 C CA . TYR A 1 182 ? -6.809 5.786 -1.856 1.00 79.38 182 TYR A CA 1
ATOM 1467 C C . TYR A 1 182 ? -6.804 4.619 -0.853 1.00 79.38 182 TYR A C 1
ATOM 1469 O O . TYR A 1 182 ? -7.874 4.230 -0.385 1.00 79.38 182 TYR A O 1
ATOM 1477 N N . ILE A 1 183 ? -5.634 4.059 -0.517 1.00 85.25 183 ILE A N 1
ATOM 1478 C CA . ILE A 1 183 ? -5.500 3.002 0.496 1.00 85.25 183 ILE A CA 1
ATOM 1479 C C . ILE A 1 183 ? -5.781 3.597 1.873 1.00 85.25 183 ILE A C 1
ATOM 1481 O O . ILE A 1 183 ? -6.579 3.048 2.628 1.00 85.25 183 ILE A O 1
ATOM 1485 N N . LEU A 1 184 ? -5.205 4.766 2.162 1.00 91.81 184 LEU A N 1
ATOM 1486 C CA . LEU A 1 184 ? -5.434 5.488 3.414 1.00 91.81 184 LEU A CA 1
ATOM 1487 C C . LEU A 1 184 ? -6.908 5.886 3.571 1.00 91.81 184 LEU A C 1
ATOM 1489 O O . LEU A 1 184 ? -7.507 5.654 4.620 1.00 91.81 184 LEU A O 1
ATOM 1493 N N . GLN A 1 185 ? -7.529 6.415 2.512 1.00 87.12 185 GLN A N 1
ATOM 1494 C CA . GLN A 1 185 ? -8.947 6.777 2.539 1.00 87.12 185 GLN A CA 1
ATOM 1495 C C . GLN A 1 185 ? -9.851 5.549 2.708 1.00 87.12 185 GLN A C 1
ATOM 1497 O O . GLN A 1 185 ? -10.864 5.610 3.408 1.00 87.12 185 GLN A O 1
ATOM 1502 N N . ARG A 1 186 ? -9.495 4.415 2.091 1.00 92.19 186 ARG A N 1
ATOM 1503 C CA . ARG A 1 186 ? -10.219 3.157 2.290 1.00 92.19 186 ARG A CA 1
ATOM 1504 C C . ARG A 1 186 ? -10.138 2.695 3.744 1.00 92.19 186 ARG A C 1
ATOM 1506 O O . ARG A 1 186 ? -11.180 2.343 4.294 1.00 92.19 186 ARG A O 1
ATOM 1513 N N . ALA A 1 187 ? -8.954 2.733 4.352 1.00 95.19 187 ALA A N 1
ATOM 1514 C CA . ALA A 1 187 ? -8.758 2.341 5.744 1.00 95.19 187 ALA A CA 1
ATOM 1515 C C . ALA A 1 187 ? -9.620 3.187 6.694 1.00 95.19 187 ALA A C 1
ATOM 1517 O O . ALA A 1 187 ? -10.300 2.632 7.556 1.00 95.19 187 ALA A O 1
ATOM 1518 N N . ILE A 1 188 ? -9.687 4.509 6.470 1.00 95.81 188 ILE A N 1
ATOM 1519 C CA . ILE A 1 188 ? -10.587 5.414 7.206 1.00 95.81 188 ILE A CA 1
ATOM 1520 C C . ILE A 1 188 ? -12.047 4.975 7.047 1.00 95.81 188 ILE A C 1
ATOM 1522 O O . ILE A 1 188 ? -12.739 4.772 8.041 1.00 95.81 188 ILE A O 1
ATOM 1526 N N . ASN A 1 189 ? -12.514 4.765 5.813 1.00 92.81 189 ASN A N 1
ATOM 1527 C CA . ASN A 1 189 ? -13.910 4.399 5.556 1.00 92.81 189 ASN A CA 1
ATOM 1528 C C . ASN A 1 189 ? -14.293 3.054 6.209 1.00 92.81 189 ASN A C 1
ATOM 1530 O O . ASN A 1 189 ? -15.408 2.894 6.712 1.00 92.81 189 ASN A O 1
ATOM 1534 N N . LEU A 1 190 ? -13.382 2.073 6.196 1.00 95.19 190 LEU A N 1
ATOM 1535 C CA . LEU A 1 190 ? -13.586 0.780 6.854 1.00 95.19 190 LEU A CA 1
ATOM 1536 C C . LEU A 1 190 ? -13.643 0.928 8.377 1.00 95.19 190 LEU A C 1
ATOM 1538 O O . LEU A 1 190 ? -14.531 0.362 9.013 1.00 95.19 190 LEU A O 1
ATOM 1542 N N . ALA A 1 191 ? -12.748 1.728 8.950 1.00 97.06 191 ALA A N 1
ATOM 1543 C CA . ALA A 1 191 ? -12.707 2.021 10.376 1.00 97.06 191 ALA A CA 1
ATOM 1544 C C . ALA A 1 191 ? -13.966 2.765 10.859 1.00 97.06 191 ALA A C 1
ATOM 1546 O O . ALA A 1 191 ? -14.555 2.397 11.873 1.00 97.06 191 ALA A O 1
ATOM 1547 N N . GLU A 1 192 ? -14.460 3.743 10.096 1.00 96.62 192 GLU A N 1
ATOM 1548 C CA . GLU A 1 192 ? -15.730 4.426 10.382 1.00 96.62 192 GLU A CA 1
ATOM 1549 C C . GLU A 1 192 ? -16.928 3.471 10.332 1.00 96.62 192 GLU A C 1
ATOM 1551 O O . GLU A 1 192 ? -17.847 3.571 11.150 1.00 96.62 192 GLU A O 1
ATOM 1556 N N . LYS A 1 193 ? -16.926 2.517 9.392 1.00 97.00 193 LYS A N 1
ATOM 1557 C CA . LYS A 1 193 ? -17.942 1.460 9.344 1.00 97.00 193 LYS A CA 1
ATOM 1558 C C . LYS A 1 193 ? -17.842 0.538 10.561 1.00 97.00 193 LYS A C 1
ATOM 1560 O O . LYS A 1 193 ? -18.883 0.168 11.099 1.00 97.00 193 LYS A O 1
ATOM 1565 N N . GLN A 1 194 ? -16.629 0.200 11.006 1.00 96.62 194 GLN A N 1
ATOM 1566 C CA . GLN A 1 194 ? -16.425 -0.603 12.212 1.00 96.62 194 GLN A CA 1
ATOM 1567 C C . GLN A 1 194 ? -16.987 0.105 13.447 1.00 96.62 194 GLN A C 1
ATOM 1569 O O . GLN A 1 194 ? -17.732 -0.518 14.192 1.00 96.62 194 GLN A O 1
ATOM 1574 N N . ILE A 1 195 ? -16.710 1.402 13.628 1.00 96.81 195 ILE A N 1
ATOM 1575 C CA . ILE A 1 195 ? -17.213 2.191 14.768 1.00 96.81 195 ILE A CA 1
ATOM 1576 C C . ILE A 1 195 ? -18.743 2.126 14.867 1.00 96.81 195 ILE A C 1
ATOM 1578 O O . ILE A 1 195 ? -19.283 2.000 15.959 1.00 96.81 195 ILE A O 1
ATOM 1582 N N . LYS A 1 196 ? -19.459 2.179 13.735 1.00 96.31 196 LYS A N 1
ATOM 1583 C CA . LYS A 1 196 ? -20.933 2.114 13.723 1.00 96.31 196 LYS A CA 1
ATOM 1584 C C . LYS A 1 196 ? -21.490 0.778 14.228 1.00 96.31 196 LYS A C 1
ATOM 1586 O O . LYS A 1 196 ? -22.617 0.750 14.708 1.00 96.31 196 LYS A O 1
ATOM 1591 N N . ASN A 1 197 ? -20.719 -0.300 14.097 1.00 95.19 197 ASN A N 1
ATOM 1592 C CA . ASN A 1 197 ? -21.123 -1.658 14.463 1.00 95.19 197 ASN A CA 1
ATOM 1593 C C . ASN A 1 197 ? -20.494 -2.138 15.782 1.00 95.19 197 ASN A C 1
ATOM 1595 O O . ASN A 1 197 ? -20.804 -3.236 16.240 1.00 95.19 197 ASN A O 1
ATOM 1599 N N . GLU A 1 198 ? -19.584 -1.361 16.366 1.00 95.50 198 GLU A N 1
ATOM 1600 C CA . GLU A 1 198 ? -18.802 -1.746 17.534 1.00 95.50 198 GLU A CA 1
ATOM 1601 C C . GLU A 1 198 ? -19.489 -1.272 18.820 1.00 95.50 198 GLU A C 1
ATOM 1603 O O . GLU A 1 198 ? -19.751 -0.085 19.010 1.00 95.50 198 GLU A O 1
ATOM 1608 N N . ALA A 1 199 ? -19.782 -2.215 19.718 1.00 94.81 199 ALA A N 1
ATOM 1609 C CA . ALA A 1 199 ? -20.434 -1.920 20.994 1.00 94.81 199 ALA A CA 1
ATOM 1610 C C . ALA A 1 199 ? -19.432 -1.462 22.067 1.00 94.81 199 ALA A C 1
ATOM 1612 O O . ALA A 1 199 ? -19.811 -0.807 23.039 1.00 94.81 199 ALA A O 1
ATOM 1613 N N . ASN A 1 200 ? -18.150 -1.805 21.907 1.00 96.88 200 ASN A N 1
ATOM 1614 C CA . ASN A 1 200 ? -17.108 -1.423 22.849 1.00 96.88 200 ASN A CA 1
ATOM 1615 C C . ASN A 1 200 ? -16.661 0.036 22.620 1.00 96.88 200 ASN A C 1
ATOM 1617 O O . ASN A 1 200 ? -15.927 0.337 21.679 1.00 96.88 200 ASN A O 1
ATOM 1621 N N . ILE A 1 201 ? -17.071 0.929 23.528 1.00 96.06 201 ILE A N 1
ATOM 1622 C CA . ILE A 1 201 ? -16.756 2.369 23.488 1.00 96.06 201 ILE A CA 1
ATOM 1623 C C . ILE A 1 201 ? -15.242 2.624 23.496 1.00 96.06 201 ILE A C 1
ATOM 1625 O O . ILE A 1 201 ? -14.765 3.458 22.730 1.00 96.06 201 ILE A O 1
ATOM 1629 N N . GLU A 1 202 ? -14.476 1.902 24.317 1.00 96.56 202 GLU A N 1
ATOM 1630 C CA . GLU A 1 202 ? -13.019 2.067 24.396 1.00 96.56 202 GLU A CA 1
ATOM 1631 C C . GLU A 1 202 ? -12.360 1.734 23.054 1.00 96.56 202 GLU A C 1
ATOM 1633 O O . GLU A 1 202 ? -11.539 2.497 22.542 1.00 96.56 202 GLU A O 1
ATOM 1638 N N . LYS A 1 203 ? -12.788 0.634 22.431 1.00 95.88 203 LYS A N 1
ATOM 1639 C CA . LYS A 1 203 ? -12.309 0.242 21.106 1.00 95.88 203 LYS A CA 1
ATOM 1640 C C . LYS A 1 203 ? -12.693 1.270 20.038 1.00 95.88 203 LYS A C 1
ATOM 1642 O O . LYS A 1 203 ? -11.869 1.596 19.188 1.00 95.88 203 LYS A O 1
ATOM 1647 N N . CYS A 1 204 ? -13.898 1.841 20.097 1.00 96.25 2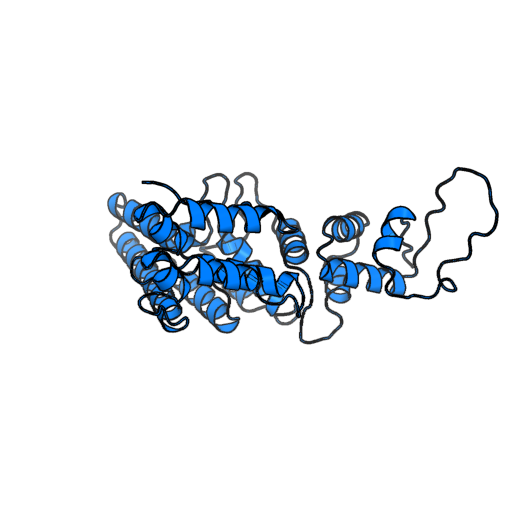04 CYS A N 1
ATOM 1648 C CA . CYS A 1 204 ? -14.297 2.939 19.213 1.00 96.25 204 CYS A CA 1
ATOM 1649 C C . CYS A 1 204 ? -13.369 4.156 19.339 1.00 96.25 204 CYS A C 1
ATOM 1651 O O . CYS A 1 204 ? -12.973 4.721 18.320 1.00 96.25 204 CYS A O 1
ATOM 1653 N N . GLU A 1 205 ? -12.987 4.547 20.557 1.00 97.25 205 GLU A N 1
ATOM 1654 C CA . GLU A 1 205 ? -12.048 5.656 20.779 1.00 97.25 205 GLU A CA 1
ATOM 1655 C C . GLU A 1 205 ? -10.635 5.339 20.260 1.00 97.25 205 GLU A C 1
ATOM 1657 O O . GLU A 1 205 ? -9.988 6.195 19.646 1.00 97.25 205 GLU A O 1
ATOM 1662 N N . GLN A 1 206 ? -10.173 4.093 20.401 1.00 96.56 206 GLN A N 1
ATOM 1663 C CA . GLN A 1 206 ? -8.902 3.650 19.815 1.00 96.56 206 GLN A CA 1
ATOM 1664 C C . GLN A 1 206 ? -8.921 3.742 18.280 1.00 96.56 206 GLN A C 1
ATOM 1666 O O . GLN A 1 206 ? -7.985 4.276 17.680 1.00 96.56 206 GLN A O 1
ATOM 1671 N N . ILE A 1 207 ? -10.007 3.294 17.639 1.00 97.44 207 ILE A N 1
ATOM 1672 C CA . ILE A 1 207 ? -10.180 3.377 16.181 1.00 97.44 207 ILE A CA 1
ATOM 1673 C C . ILE A 1 207 ? -10.234 4.839 15.717 1.00 97.44 207 ILE A C 1
ATOM 1675 O O . ILE A 1 207 ? -9.556 5.198 14.755 1.00 97.44 207 ILE A O 1
ATOM 1679 N N . LYS A 1 208 ? -10.976 5.712 16.414 1.00 97.88 208 LYS A N 1
ATOM 1680 C CA . LYS A 1 208 ? -11.001 7.157 16.115 1.00 97.88 208 LYS A CA 1
ATOM 1681 C C . LYS A 1 208 ? -9.606 7.768 16.196 1.00 97.88 208 LYS A C 1
ATOM 1683 O O . LYS A 1 208 ? -9.205 8.501 15.298 1.00 97.88 208 LYS A O 1
ATOM 1688 N N . THR A 1 209 ? -8.839 7.418 17.226 1.00 97.75 209 THR A N 1
ATOM 1689 C CA . THR A 1 209 ? -7.458 7.896 17.370 1.00 97.75 209 THR A CA 1
ATOM 1690 C C . THR A 1 209 ? -6.583 7.419 16.207 1.00 97.75 209 THR A C 1
ATOM 1692 O O . THR A 1 209 ? -5.772 8.185 15.690 1.00 97.75 209 THR A O 1
ATOM 1695 N N . ALA A 1 210 ? -6.755 6.175 15.748 1.00 97.62 210 ALA A N 1
ATOM 1696 C CA . ALA A 1 210 ? -6.045 5.654 14.580 1.00 97.62 210 ALA A CA 1
ATOM 1697 C C . ALA A 1 210 ? -6.415 6.399 13.284 1.00 97.62 210 ALA A C 1
ATOM 1699 O O . ALA A 1 210 ? -5.524 6.743 12.508 1.00 97.62 210 ALA A O 1
ATOM 1700 N N . ILE A 1 211 ? -7.698 6.721 13.084 1.00 97.94 211 ILE A N 1
ATOM 1701 C CA . ILE A 1 211 ? -8.169 7.549 11.961 1.00 97.94 211 ILE A CA 1
ATOM 1702 C C . ILE A 1 211 ? -7.484 8.922 11.967 1.00 97.94 211 ILE A C 1
ATOM 1704 O O . ILE A 1 211 ? -7.012 9.370 10.920 1.00 97.94 211 ILE A O 1
ATOM 1708 N N . GLU A 1 212 ? -7.391 9.583 13.123 1.00 98.12 212 GLU A N 1
ATOM 1709 C CA . GLU A 1 212 ? -6.749 10.900 13.215 1.00 98.12 212 GLU A CA 1
ATOM 1710 C C . GLU A 1 212 ? -5.253 10.844 12.871 1.00 98.12 212 GLU A C 1
ATOM 1712 O O . GLU A 1 212 ? -4.773 11.699 12.130 1.00 98.12 212 GLU A O 1
ATOM 1717 N N . VAL A 1 213 ? -4.533 9.787 13.271 1.00 97.69 213 VAL A N 1
ATOM 1718 C CA . VAL A 1 213 ? -3.128 9.583 12.859 1.00 97.69 213 VAL A CA 1
ATOM 1719 C C . VAL A 1 213 ? -2.988 9.503 11.332 1.00 97.69 213 VAL A C 1
ATOM 1721 O O . VAL A 1 213 ? -2.051 10.066 10.763 1.00 97.69 213 VAL A O 1
ATOM 1724 N N . ILE A 1 214 ? -3.917 8.829 10.646 1.00 96.69 214 ILE A N 1
ATOM 1725 C CA . ILE A 1 214 ? -3.913 8.749 9.176 1.00 96.69 214 ILE A CA 1
ATOM 1726 C C . ILE A 1 214 ? -4.203 10.115 8.553 1.00 96.69 214 ILE A C 1
ATOM 1728 O O . ILE A 1 214 ? -3.510 10.522 7.619 1.00 96.69 214 ILE A O 1
ATOM 1732 N N . LYS A 1 215 ? -5.195 10.848 9.069 1.00 95.50 215 LYS A N 1
ATOM 1733 C CA . LYS A 1 215 ? -5.529 12.192 8.576 1.00 95.50 215 LYS A CA 1
ATOM 1734 C C . LYS A 1 215 ? -4.368 13.168 8.747 1.00 95.50 215 LYS A C 1
ATOM 1736 O O . LYS A 1 215 ? -4.093 13.943 7.832 1.00 95.50 215 LYS A O 1
ATOM 1741 N N . GLU A 1 216 ? -3.667 13.117 9.878 1.00 95.75 216 GLU A N 1
ATOM 1742 C CA . GLU A 1 216 ? -2.463 13.918 10.112 1.00 95.75 216 GLU A CA 1
ATOM 1743 C C . GLU A 1 216 ? -1.359 13.591 9.104 1.00 95.75 216 GLU A C 1
ATOM 1745 O O . GLU A 1 216 ? -0.769 14.507 8.529 1.00 95.75 216 GLU A O 1
ATOM 1750 N N . TYR A 1 217 ? -1.116 12.304 8.833 1.00 93.62 217 TYR A N 1
ATOM 1751 C CA . TYR A 1 217 ? -0.140 11.877 7.828 1.00 93.62 217 TYR A CA 1
ATOM 1752 C C . TYR A 1 217 ? -0.489 12.394 6.425 1.00 93.62 217 TYR A C 1
ATOM 1754 O O . TYR A 1 217 ? 0.366 12.977 5.756 1.00 93.62 217 TYR A O 1
ATOM 1762 N N . ILE A 1 218 ? -1.753 12.257 6.008 1.00 90.25 218 ILE A N 1
ATOM 1763 C CA . ILE A 1 218 ? -2.254 12.792 4.732 1.00 90.25 218 ILE A CA 1
ATOM 1764 C C . ILE A 1 218 ? -2.039 14.307 4.672 1.00 90.25 218 ILE A C 1
ATOM 1766 O O . ILE A 1 218 ? -1.496 14.814 3.695 1.00 90.25 218 ILE A O 1
ATOM 1770 N N . LYS A 1 219 ? -2.430 15.040 5.723 1.00 89.12 219 LYS A N 1
ATOM 1771 C CA . LYS A 1 219 ? -2.276 16.499 5.788 1.00 89.12 219 LYS A CA 1
ATOM 1772 C C . LYS A 1 219 ? -0.810 16.913 5.675 1.00 89.12 219 LYS A C 1
ATOM 1774 O O . LYS A 1 219 ? -0.507 17.855 4.951 1.00 89.12 219 LYS A O 1
ATOM 1779 N N . HIS A 1 220 ? 0.090 16.220 6.371 1.00 83.75 220 HIS A N 1
ATOM 1780 C CA . HIS A 1 220 ? 1.524 16.485 6.289 1.00 83.75 220 HIS A CA 1
ATOM 1781 C C . 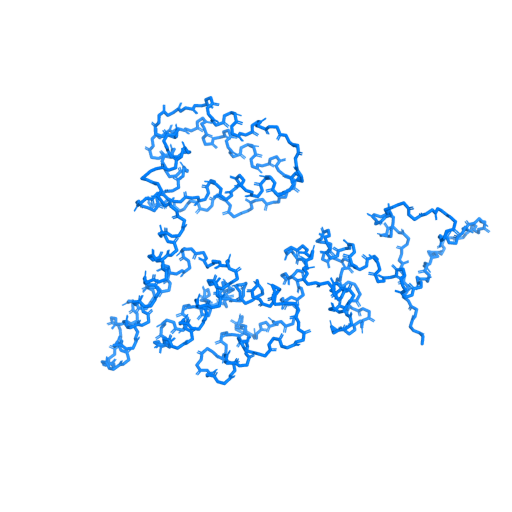HIS A 1 220 ? 2.046 16.268 4.867 1.00 83.75 220 HIS A C 1
ATOM 1783 O O . HIS A 1 220 ? 2.703 17.149 4.320 1.00 83.75 220 HIS A O 1
ATOM 1789 N N . LYS A 1 221 ? 1.711 15.136 4.237 1.00 81.69 221 LYS A N 1
ATOM 1790 C CA . LYS A 1 221 ? 2.153 14.841 2.868 1.00 81.69 221 LYS A CA 1
ATOM 1791 C C . LYS A 1 221 ? 1.596 15.818 1.840 1.00 81.69 221 LYS A C 1
ATOM 1793 O O . LYS A 1 221 ? 2.336 16.259 0.970 1.00 81.69 221 LYS A O 1
ATOM 1798 N N . ASN A 1 222 ? 0.353 16.246 2.008 1.00 70.06 222 ASN A N 1
ATOM 1799 C CA . ASN A 1 222 ? -0.279 17.262 1.167 1.00 70.06 222 ASN A CA 1
ATOM 1800 C C . ASN A 1 222 ? 0.308 18.675 1.340 1.00 70.06 222 ASN A C 1
ATOM 1802 O O . ASN A 1 222 ? 0.061 19.538 0.504 1.00 70.06 222 ASN A O 1
ATOM 1806 N N . ASN A 1 223 ? 1.035 18.936 2.429 1.00 62.38 223 ASN A N 1
ATOM 1807 C CA . ASN A 1 223 ? 1.754 20.195 2.633 1.00 62.38 223 ASN A CA 1
ATOM 1808 C C . ASN A 1 223 ? 3.211 20.115 2.140 1.00 62.38 223 ASN A C 1
ATOM 1810 O O . ASN A 1 223 ? 3.784 21.137 1.775 1.00 62.38 223 ASN A O 1
ATOM 1814 N N . GLU A 1 224 ? 3.810 18.920 2.162 1.00 58.06 224 GLU A N 1
ATOM 1815 C CA . GLU A 1 224 ? 5.190 18.647 1.731 1.00 58.06 224 GLU A CA 1
ATOM 1816 C C . GLU A 1 224 ? 5.304 18.572 0.198 1.00 58.06 224 GLU A C 1
ATOM 1818 O O . GLU A 1 224 ? 6.225 19.136 -0.389 1.00 58.06 224 GLU A O 1
ATOM 1823 N N . TYR A 1 225 ? 4.313 17.968 -0.462 1.00 52.78 225 TYR A N 1
ATOM 1824 C CA . TYR A 1 225 ? 4.047 18.177 -1.881 1.00 52.78 225 TYR A CA 1
ATOM 1825 C C . TYR A 1 225 ? 3.122 19.378 -1.971 1.00 52.78 225 TYR A C 1
ATOM 1827 O O . TYR A 1 225 ? 1.969 19.262 -1.575 1.00 52.78 225 TYR A O 1
ATOM 1835 N N . GLN A 1 226 ? 3.592 20.534 -2.438 1.00 43.44 226 GLN A N 1
ATOM 1836 C CA . GLN A 1 226 ? 2.709 21.671 -2.698 1.00 43.44 226 GLN A CA 1
ATOM 1837 C C . GLN A 1 226 ? 1.550 21.216 -3.601 1.00 43.44 226 GLN A C 1
ATOM 1839 O O . GLN A 1 226 ? 1.700 21.128 -4.818 1.00 43.44 226 GLN A O 1
ATOM 1844 N N . ILE A 1 227 ? 0.382 20.934 -3.015 1.00 47.53 227 ILE A N 1
ATOM 1845 C CA . ILE A 1 227 ? -0.879 20.924 -3.748 1.00 47.53 227 ILE A CA 1
ATOM 1846 C C . ILE A 1 227 ? -1.117 22.388 -4.117 1.00 47.53 227 ILE A C 1
ATOM 1848 O O . ILE A 1 227 ? -1.788 23.135 -3.398 1.00 47.53 227 ILE A O 1
ATOM 1852 N N . GLU A 1 228 ? -0.498 22.824 -5.217 1.00 52.22 228 GLU A N 1
ATOM 1853 C CA . GLU A 1 228 ? -0.938 24.008 -5.943 1.00 52.22 228 GLU A CA 1
ATOM 1854 C C . GLU A 1 228 ? -2.458 23.880 -6.140 1.00 52.22 228 GLU A C 1
ATOM 1856 O O . GLU A 1 228 ? -2.969 22.778 -6.358 1.00 52.22 228 GLU A O 1
ATOM 1861 N N . GLU A 1 229 ? -3.203 24.986 -6.027 1.00 63.09 229 GLU A N 1
ATOM 1862 C CA . GLU A 1 229 ? -4.670 24.994 -6.187 1.00 63.09 229 GLU A CA 1
ATOM 1863 C C . GLU A 1 229 ? -5.145 24.185 -7.396 1.00 63.09 229 GLU A C 1
ATOM 1865 O O . GLU A 1 229 ? -6.158 23.494 -7.309 1.00 63.09 229 GLU A O 1
ATOM 1870 N N . ASN A 1 230 ? -4.345 24.216 -8.457 1.00 70.81 230 ASN A N 1
ATOM 1871 C CA . ASN A 1 230 ? -4.359 23.320 -9.592 1.00 70.81 230 ASN A CA 1
ATOM 1872 C C . ASN A 1 230 ? -2.910 23.204 -10.082 1.00 70.81 230 ASN A C 1
ATOM 1874 O O . ASN A 1 230 ? -2.267 24.231 -10.294 1.00 70.81 230 ASN A O 1
ATOM 1878 N N . SER A 1 231 ? -2.397 21.990 -10.315 1.00 82.56 231 SER A N 1
ATOM 1879 C CA . SER A 1 231 ? -1.110 21.866 -11.022 1.00 82.56 231 SER A CA 1
ATOM 1880 C C . SER A 1 231 ? -1.219 22.472 -12.430 1.00 82.56 231 SER A C 1
ATOM 1882 O O . SER A 1 231 ? -2.322 22.673 -12.960 1.00 82.56 231 SER A O 1
ATOM 1884 N N . LYS A 1 232 ? -0.083 22.719 -13.092 1.00 88.12 232 LYS A N 1
ATOM 1885 C CA . LYS A 1 232 ? -0.069 23.187 -14.493 1.00 88.12 232 LYS A CA 1
ATOM 1886 C C . LYS A 1 232 ? -0.921 22.304 -15.416 1.00 88.12 232 LYS A C 1
ATOM 1888 O O . LYS A 1 232 ? -1.620 22.833 -16.273 1.00 88.12 232 LYS A O 1
ATOM 1893 N N . LEU A 1 233 ? -0.935 20.988 -15.182 1.00 89.50 233 LEU A N 1
ATOM 1894 C CA . LEU A 1 233 ? -1.773 20.032 -15.915 1.00 89.50 233 LEU A CA 1
ATOM 1895 C C . LEU A 1 233 ? -3.270 20.225 -15.647 1.00 89.50 233 LEU A C 1
ATOM 1897 O O . LEU A 1 233 ? -4.056 20.199 -16.589 1.00 89.50 233 LEU A O 1
ATOM 1901 N N . HIS A 1 234 ? -3.672 20.456 -14.393 1.00 92.00 234 HIS A N 1
ATOM 1902 C CA . HIS A 1 234 ? -5.072 20.745 -14.059 1.00 92.00 234 HIS A CA 1
ATOM 1903 C C . HIS A 1 234 ? -5.534 22.042 -14.735 1.00 92.00 234 HIS A C 1
ATOM 1905 O O . HIS A 1 234 ? -6.575 22.067 -15.384 1.00 92.00 234 HIS A O 1
ATOM 1911 N N . THR A 1 235 ? -4.712 23.093 -14.669 1.00 90.62 235 THR A N 1
ATOM 1912 C CA . THR A 1 235 ? -5.008 24.384 -15.309 1.00 90.62 235 THR A CA 1
ATOM 1913 C C . THR A 1 235 ? -5.092 24.253 -16.834 1.00 90.62 235 THR A C 1
ATOM 1915 O O . THR A 1 235 ? -5.980 24.833 -17.461 1.00 90.62 235 THR A O 1
ATOM 1918 N N . ALA A 1 236 ? -4.190 23.479 -17.444 1.00 92.88 236 ALA A N 1
ATOM 1919 C CA . ALA A 1 236 ? -4.225 23.181 -18.874 1.00 92.88 236 ALA A CA 1
ATOM 1920 C C . ALA A 1 236 ? -5.489 22.394 -19.260 1.00 92.88 236 ALA A C 1
ATOM 1922 O O . ALA A 1 236 ? -6.118 22.705 -20.270 1.00 92.88 236 ALA A O 1
ATOM 1923 N N . ALA A 1 237 ? -5.903 21.421 -18.441 1.00 92.75 237 ALA A N 1
ATOM 1924 C CA . ALA A 1 237 ? -7.126 20.650 -18.658 1.00 92.75 237 ALA A CA 1
ATOM 1925 C C . ALA A 1 237 ? -8.390 21.517 -18.592 1.00 92.75 237 ALA A C 1
ATOM 1927 O O . ALA A 1 237 ? -9.240 21.421 -19.478 1.00 92.75 237 ALA A O 1
ATOM 1928 N N . GLU A 1 238 ? -8.498 22.403 -17.597 1.00 90.94 238 GLU A N 1
ATOM 1929 C CA . GLU A 1 238 ? -9.618 23.349 -17.477 1.00 90.94 238 GLU A CA 1
ATOM 1930 C C . GLU A 1 238 ? -9.709 24.269 -18.706 1.00 90.94 238 GLU A C 1
ATOM 1932 O O . GLU A 1 238 ? -10.794 24.502 -19.245 1.00 90.94 238 GLU A O 1
ATOM 1937 N N . LYS A 1 239 ? -8.558 24.747 -19.195 1.00 93.88 239 LYS A N 1
ATOM 1938 C CA . LYS A 1 239 ? -8.463 25.666 -20.340 1.00 93.88 239 LYS A CA 1
ATOM 1939 C C . LYS A 1 239 ? -8.531 24.990 -21.711 1.00 93.88 239 LYS A C 1
ATOM 1941 O O . LYS A 1 239 ? -8.531 25.696 -22.714 1.00 93.88 239 LYS A O 1
ATOM 1946 N N . ASN A 1 240 ? -8.607 23.659 -21.768 1.00 92.62 240 ASN A N 1
ATOM 1947 C CA . ASN A 1 240 ? -8.484 22.888 -23.008 1.00 92.62 240 ASN A CA 1
ATOM 1948 C C . ASN A 1 240 ? -7.186 23.192 -23.786 1.00 92.62 240 ASN A C 1
ATOM 1950 O O . ASN A 1 240 ? -7.193 23.328 -25.010 1.00 92.62 240 ASN A O 1
ATOM 1954 N N . ASP A 1 241 ? -6.067 23.345 -23.078 1.00 94.44 241 ASP A N 1
ATOM 1955 C CA . ASP A 1 241 ? -4.778 23.678 -23.683 1.00 94.44 241 ASP A CA 1
ATOM 1956 C C . ASP A 1 241 ? -4.120 22.434 -24.296 1.00 94.44 241 ASP A C 1
ATOM 1958 O O . ASP A 1 241 ? -3.197 21.832 -23.745 1.00 94.44 241 ASP A O 1
ATOM 1962 N N . ILE A 1 242 ? -4.619 22.036 -25.467 1.00 93.81 242 ILE A N 1
ATOM 1963 C CA . ILE A 1 242 ? -4.100 20.904 -26.247 1.00 93.81 242 ILE A CA 1
ATOM 1964 C C . ILE A 1 242 ? -2.596 21.067 -26.509 1.00 93.81 242 ILE A C 1
ATOM 1966 O O . ILE A 1 242 ? -1.853 20.086 -26.466 1.00 93.81 242 ILE A O 1
ATOM 1970 N N . SER A 1 243 ? -2.138 22.301 -26.747 1.00 93.69 243 SER A N 1
ATOM 1971 C CA . SER A 1 243 ? -0.739 22.591 -27.062 1.00 93.69 243 SER A CA 1
ATOM 1972 C C . SER A 1 243 ? 0.190 22.264 -25.894 1.00 93.69 243 SER A C 1
ATOM 1974 O O . SER A 1 243 ? 1.248 21.664 -26.096 1.00 93.69 243 SER A O 1
ATOM 1976 N N . PHE A 1 244 ? -0.244 22.552 -24.662 1.00 94.12 244 PHE A N 1
ATOM 1977 C CA . PHE A 1 244 ? 0.476 22.169 -23.454 1.00 94.12 244 PHE A CA 1
ATOM 1978 C C . PHE A 1 244 ? 0.617 20.652 -23.353 1.00 94.12 244 PHE A C 1
ATOM 1980 O O . PHE A 1 244 ? 1.717 20.161 -23.121 1.00 94.12 244 PHE A O 1
ATOM 1987 N N . PHE A 1 245 ? -0.462 19.895 -23.570 1.00 91.62 245 PHE A N 1
ATOM 1988 C CA . PHE A 1 245 ? -0.400 18.434 -23.495 1.00 91.62 245 PHE A CA 1
ATOM 1989 C C . PHE A 1 245 ? 0.451 17.821 -24.613 1.00 91.62 245 PHE A C 1
ATOM 1991 O O . PHE A 1 245 ? 1.184 16.866 -24.365 1.00 91.62 245 PHE A O 1
ATOM 1998 N N . GLN A 1 246 ? 0.418 18.385 -25.821 1.00 91.75 246 GLN A N 1
ATOM 1999 C CA . GLN A 1 246 ? 1.319 17.976 -26.900 1.00 91.75 246 GLN A CA 1
ATOM 2000 C C . GLN A 1 246 ? 2.783 18.220 -26.526 1.00 91.75 246 GLN A C 1
ATOM 2002 O O . GLN A 1 246 ? 3.614 17.341 -26.733 1.00 91.75 246 GLN A O 1
ATOM 2007 N N . SER A 1 247 ? 3.105 19.378 -25.944 1.00 90.75 247 SER A N 1
ATOM 2008 C CA . SER A 1 247 ? 4.463 19.675 -25.471 1.00 90.75 247 SER A CA 1
ATOM 2009 C C . SER A 1 247 ? 4.867 18.762 -24.308 1.00 90.75 247 SER A C 1
ATOM 2011 O O . SER A 1 247 ? 5.970 18.227 -24.306 1.00 90.75 247 SER A O 1
ATOM 2013 N N . PHE A 1 248 ? 3.954 18.506 -23.368 1.00 89.25 248 PHE A N 1
ATOM 2014 C CA . PHE A 1 248 ? 4.164 17.625 -22.221 1.00 89.25 248 PHE A CA 1
ATOM 2015 C C . PHE A 1 248 ? 4.504 16.192 -22.647 1.00 89.25 248 PHE A C 1
ATOM 2017 O O . PHE A 1 248 ? 5.394 15.580 -22.058 1.00 89.25 248 PHE A O 1
ATOM 2024 N N . ILE A 1 249 ? 3.820 15.684 -23.678 1.00 88.62 249 ILE A N 1
ATOM 2025 C CA . ILE A 1 249 ? 4.026 14.347 -24.248 1.00 88.62 249 ILE A CA 1
ATOM 2026 C C . ILE A 1 249 ? 5.297 14.283 -25.110 1.00 88.62 249 ILE A C 1
ATOM 2028 O O . ILE A 1 249 ? 6.001 13.275 -25.092 1.00 88.62 249 ILE A O 1
ATOM 2032 N N . ASN A 1 250 ? 5.586 15.342 -25.873 1.00 85.25 250 ASN A N 1
ATOM 2033 C CA . ASN A 1 250 ? 6.662 15.354 -26.868 1.00 85.25 250 ASN A CA 1
ATOM 2034 C C . ASN A 1 250 ? 7.979 15.975 -26.370 1.00 85.25 250 ASN A C 1
ATOM 2036 O O . ASN A 1 250 ? 8.925 16.045 -27.152 1.00 85.25 250 ASN A O 1
ATOM 2040 N N . SER A 1 251 ? 8.059 16.460 -25.124 1.00 78.38 251 SER A N 1
ATOM 2041 C CA . SER A 1 251 ? 9.280 17.103 -24.621 1.00 78.38 251 SER A CA 1
ATOM 2042 C C . SER A 1 251 ? 10.474 16.136 -24.626 1.00 78.38 251 SER A C 1
ATOM 2044 O O . SER A 1 251 ? 10.310 14.938 -24.407 1.00 78.38 251 SER A O 1
ATOM 2046 N N . ASP A 1 252 ? 11.659 16.681 -24.904 1.00 58.19 252 ASP A N 1
ATOM 2047 C CA . ASP A 1 252 ? 12.846 15.964 -25.383 1.00 58.19 252 ASP A CA 1
ATOM 2048 C C . ASP A 1 252 ? 13.322 14.799 -24.486 1.00 58.19 252 ASP A C 1
ATOM 2050 O O . ASP A 1 252 ? 13.444 14.933 -23.268 1.00 58.19 252 ASP A O 1
ATOM 2054 N N . LYS A 1 253 ? 13.650 13.656 -25.109 1.00 64.81 253 LYS A N 1
ATOM 2055 C CA . LYS A 1 253 ? 13.911 12.338 -24.477 1.00 64.81 253 LYS A CA 1
ATOM 2056 C C . LYS A 1 253 ? 15.316 12.173 -23.864 1.00 64.81 253 LYS A C 1
ATOM 2058 O O . LYS A 1 253 ? 15.852 11.068 -23.839 1.00 64.81 253 LYS A O 1
ATOM 2063 N N . ASN A 1 254 ? 15.952 13.250 -23.411 1.00 54.50 254 ASN A N 1
ATOM 2064 C CA . ASN A 1 254 ? 17.413 13.276 -23.236 1.00 54.50 254 ASN A CA 1
ATOM 2065 C C . ASN A 1 254 ? 17.974 12.773 -21.885 1.00 54.50 254 ASN A C 1
ATOM 2067 O O . ASN A 1 254 ? 19.150 12.976 -21.602 1.00 54.50 254 ASN A O 1
ATOM 2071 N N . ILE A 1 255 ? 17.182 12.085 -21.059 1.00 52.12 255 ILE A N 1
ATOM 2072 C CA . ILE A 1 255 ? 17.633 11.394 -19.833 1.00 52.12 255 ILE A CA 1
ATOM 2073 C C . ILE A 1 255 ? 16.926 10.038 -19.766 1.00 52.12 255 ILE A C 1
ATOM 2075 O O . ILE A 1 255 ? 15.820 9.929 -20.299 1.00 52.12 255 ILE A O 1
ATOM 2079 N N . ASP A 1 256 ? 17.580 9.037 -19.148 1.00 61.97 256 ASP A N 1
ATOM 2080 C CA . ASP A 1 256 ? 17.075 7.691 -18.817 1.00 61.97 256 ASP A CA 1
ATOM 2081 C C . ASP A 1 256 ? 15.575 7.554 -19.070 1.00 61.97 256 ASP A C 1
ATOM 2083 O O . ASP A 1 256 ? 14.732 7.928 -18.251 1.00 61.97 256 ASP A O 1
ATOM 2087 N N . THR A 1 257 ? 15.253 7.066 -20.269 1.00 66.31 257 THR A N 1
ATOM 2088 C CA . THR A 1 257 ? 13.917 7.149 -20.866 1.00 66.31 257 THR A CA 1
ATOM 2089 C C . THR A 1 257 ? 12.829 6.595 -19.936 1.00 66.31 257 THR A C 1
ATOM 2091 O O . THR A 1 257 ? 11.705 7.086 -19.937 1.00 66.31 257 THR A O 1
ATOM 2094 N N . LE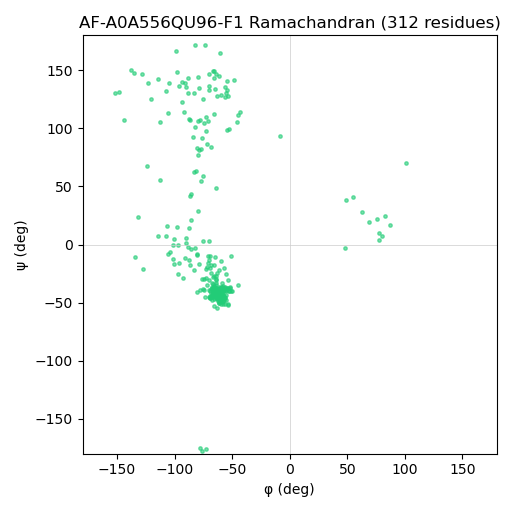U A 1 258 ? 13.178 5.617 -19.095 1.00 62.62 258 LEU A N 1
ATOM 2095 C CA . LEU A 1 258 ? 12.294 5.029 -18.092 1.00 62.62 258 LEU A CA 1
ATOM 2096 C C . LEU A 1 258 ? 11.972 5.979 -16.924 1.00 62.62 258 LEU A C 1
ATOM 2098 O O . LEU A 1 258 ? 10.807 6.097 -16.551 1.00 62.62 258 LEU A O 1
ATOM 2102 N N . ILE A 1 259 ? 12.975 6.671 -16.372 1.00 64.81 259 ILE A N 1
ATOM 2103 C CA . ILE A 1 259 ? 12.794 7.638 -15.275 1.00 64.81 259 ILE A CA 1
ATOM 2104 C C . ILE A 1 259 ? 11.917 8.791 -15.763 1.00 64.81 259 ILE A C 1
ATOM 2106 O O . ILE A 1 259 ? 10.944 9.152 -15.108 1.00 64.81 259 ILE A O 1
ATOM 2110 N N . TRP A 1 260 ? 12.193 9.284 -16.972 1.00 73.88 260 TRP A N 1
ATOM 2111 C CA . TRP A 1 260 ? 11.414 10.357 -17.582 1.00 73.88 260 TRP A CA 1
ATOM 2112 C C . TRP A 1 260 ? 9.932 9.989 -17.763 1.00 73.88 260 TRP A C 1
ATOM 2114 O O . TRP A 1 260 ? 9.053 10.785 -17.433 1.00 73.88 260 TRP A O 1
ATOM 2124 N N . TYR A 1 261 ? 9.629 8.776 -18.246 1.00 73.50 261 TYR A N 1
ATOM 2125 C CA . TYR A 1 261 ? 8.239 8.326 -18.366 1.00 73.50 261 TYR A CA 1
ATOM 2126 C C . TYR A 1 261 ? 7.555 8.195 -17.004 1.00 73.50 261 TYR A C 1
ATOM 2128 O O . TYR A 1 261 ? 6.396 8.588 -16.875 1.00 73.50 261 TYR A O 1
ATOM 2136 N N . ASN A 1 262 ? 8.258 7.669 -15.999 1.00 70.12 262 ASN A N 1
ATOM 2137 C CA . ASN A 1 262 ? 7.704 7.515 -14.657 1.00 70.12 262 ASN A CA 1
ATOM 2138 C C . ASN A 1 262 ? 7.351 8.869 -14.036 1.00 70.12 262 ASN A C 1
ATOM 2140 O O . ASN A 1 262 ? 6.231 9.025 -13.559 1.00 70.12 262 ASN A O 1
ATOM 2144 N N . ASP A 1 263 ? 8.228 9.866 -14.138 1.00 75.69 263 ASP A N 1
ATOM 2145 C CA . ASP A 1 263 ? 7.960 11.212 -13.617 1.00 75.69 263 ASP A CA 1
ATOM 2146 C C . ASP A 1 263 ? 6.713 11.832 -14.269 1.00 75.69 263 ASP A C 1
ATOM 2148 O O . ASP A 1 263 ? 5.832 12.359 -13.590 1.00 75.69 263 ASP A O 1
ATOM 2152 N N . LYS A 1 264 ? 6.569 11.688 -15.593 1.00 82.38 264 LYS A N 1
ATOM 2153 C CA . LYS A 1 264 ? 5.385 12.170 -16.325 1.00 82.38 264 LYS A CA 1
ATOM 2154 C C . LYS A 1 264 ? 4.107 11.432 -15.940 1.00 82.38 264 LYS A C 1
ATOM 2156 O O . LYS A 1 264 ? 3.032 12.029 -15.910 1.00 82.38 264 LYS A O 1
ATOM 2161 N N . ILE A 1 265 ? 4.195 10.134 -15.673 1.00 83.06 265 ILE A N 1
ATOM 2162 C CA . ILE A 1 265 ? 3.058 9.344 -15.199 1.00 83.06 265 ILE A CA 1
ATOM 2163 C C . ILE A 1 265 ? 2.646 9.795 -13.796 1.00 83.06 265 ILE A C 1
ATOM 2165 O O . ILE A 1 265 ? 1.449 9.928 -13.536 1.00 83.06 265 ILE A O 1
ATOM 2169 N N . GLU A 1 266 ? 3.604 10.054 -12.908 1.00 79.06 266 GLU A N 1
ATOM 2170 C CA . GLU A 1 266 ? 3.324 10.578 -11.570 1.00 79.06 266 GLU A CA 1
ATOM 2171 C C . GLU A 1 266 ? 2.683 11.972 -11.635 1.00 79.06 266 GLU A C 1
ATOM 2173 O O . GLU A 1 266 ? 1.687 12.208 -10.950 1.00 79.06 266 GLU A O 1
ATOM 2178 N N . ASP A 1 267 ? 3.126 12.842 -12.549 1.00 83.12 267 ASP A N 1
ATOM 2179 C CA . ASP A 1 267 ? 2.495 14.146 -12.800 1.00 83.12 267 ASP A CA 1
ATOM 2180 C C . ASP A 1 267 ? 0.997 14.026 -13.156 1.00 83.12 267 ASP A C 1
ATOM 2182 O O . ASP A 1 267 ? 0.175 14.841 -12.725 1.00 83.12 267 ASP A O 1
ATOM 2186 N N . LEU A 1 268 ? 0.610 12.991 -13.915 1.00 88.06 268 LEU A N 1
ATOM 2187 C CA . LEU A 1 268 ? -0.791 12.718 -14.273 1.00 88.06 268 LEU A CA 1
ATOM 2188 C C . LEU A 1 268 ? -1.624 12.183 -13.094 1.00 88.06 268 LEU A C 1
ATOM 2190 O O . LEU A 1 268 ? -2.857 12.265 -13.128 1.00 88.06 268 LEU A O 1
ATOM 2194 N N . LYS A 1 269 ? -0.975 11.627 -12.063 1.00 83.94 269 LYS A N 1
ATOM 2195 C CA . LYS A 1 269 ? -1.621 11.106 -10.847 1.00 83.94 269 LYS A CA 1
ATOM 2196 C C . LYS A 1 269 ? -1.823 12.173 -9.775 1.00 83.94 269 LYS A C 1
ATOM 2198 O O . LYS A 1 269 ? -2.585 11.927 -8.838 1.00 83.94 269 LYS A O 1
ATOM 2203 N N . ILE A 1 270 ? -1.183 13.338 -9.906 1.00 80.12 270 ILE A N 1
ATOM 2204 C CA . ILE A 1 270 ? -1.346 14.454 -8.969 1.00 80.12 270 ILE A CA 1
ATOM 2205 C C . ILE A 1 270 ? -2.832 14.801 -8.852 1.00 80.12 270 ILE A C 1
ATOM 2207 O O . ILE A 1 270 ? -3.528 14.941 -9.857 1.00 80.12 270 ILE A O 1
ATOM 2211 N N . GLN A 1 271 ? -3.303 14.951 -7.616 1.00 82.00 271 GLN A N 1
ATOM 2212 C CA . GLN A 1 271 ? -4.654 15.396 -7.295 1.00 82.00 271 GLN A CA 1
ATOM 2213 C C . GLN A 1 271 ? -4.631 16.851 -6.822 1.00 82.00 271 GLN A C 1
ATOM 2215 O O . GLN A 1 271 ? -3.760 17.240 -6.044 1.00 82.00 271 GLN A O 1
ATOM 2220 N N . ASN A 1 272 ? -5.600 17.657 -7.257 1.00 79.50 272 ASN A N 1
ATOM 2221 C CA . ASN A 1 272 ? -5.820 18.994 -6.706 1.00 79.50 272 ASN A CA 1
ATOM 2222 C C . ASN A 1 272 ? -6.513 18.938 -5.326 1.00 79.50 272 ASN A C 1
ATOM 2224 O O . ASN A 1 272 ? -6.839 17.866 -4.810 1.00 79.50 272 ASN A O 1
ATOM 2228 N N . LYS A 1 273 ? -6.810 20.102 -4.726 1.00 77.38 273 LYS A N 1
ATOM 2229 C CA . LYS A 1 273 ? -7.465 20.201 -3.400 1.00 77.38 273 LYS A CA 1
ATOM 2230 C C . LYS A 1 273 ? -8.826 19.490 -3.303 1.00 77.38 273 LYS A C 1
ATOM 2232 O O . LYS A 1 273 ? -9.279 19.209 -2.197 1.00 77.38 273 LYS A O 1
ATOM 2237 N N . LYS A 1 274 ? -9.487 19.213 -4.433 1.00 77.56 274 LYS A N 1
ATOM 2238 C CA . LYS A 1 274 ? -10.763 18.478 -4.497 1.00 77.56 274 LYS A CA 1
ATOM 2239 C C . LYS A 1 274 ? -10.572 16.962 -4.647 1.00 77.56 274 LYS A C 1
ATOM 2241 O O . LYS A 1 274 ? -11.556 16.237 -4.747 1.00 77.56 274 LYS A O 1
ATOM 2246 N N . GLY A 1 275 ? -9.329 16.475 -4.676 1.00 77.88 275 GLY A N 1
ATOM 2247 C CA . GLY A 1 275 ? -9.006 15.074 -4.951 1.00 77.88 275 GLY A CA 1
ATOM 2248 C C . GLY A 1 275 ? -9.092 14.709 -6.436 1.00 77.88 275 GLY A C 1
ATOM 2249 O O . GLY A 1 275 ? -9.048 13.528 -6.780 1.00 77.88 275 GLY A O 1
ATOM 2250 N N . TYR A 1 276 ? -9.241 15.693 -7.327 1.00 83.56 276 TYR A N 1
ATOM 2251 C CA . TYR A 1 276 ? -9.366 15.457 -8.763 1.00 83.56 276 TYR A CA 1
ATOM 2252 C C . TYR A 1 276 ? -7.995 15.421 -9.405 1.00 83.56 276 TYR A C 1
ATOM 2254 O O . TYR A 1 276 ? -7.203 16.329 -9.196 1.00 83.56 276 TYR A O 1
ATOM 2262 N N . THR A 1 277 ? -7.742 14.382 -10.194 1.00 88.44 277 THR A N 1
ATOM 2263 C CA . THR A 1 277 ? -6.606 14.339 -11.123 1.00 88.44 277 THR A CA 1
ATOM 2264 C C . THR A 1 277 ? -6.937 15.077 -12.416 1.00 88.44 277 THR A C 1
ATOM 2266 O O . THR A 1 277 ? -8.101 15.384 -12.694 1.00 88.44 277 THR A O 1
ATOM 2269 N N . VAL A 1 278 ? -5.934 15.263 -13.275 1.00 92.12 278 VAL A N 1
ATOM 2270 C CA . VAL A 1 278 ? -6.126 15.831 -14.616 1.00 92.12 278 VAL A CA 1
ATOM 2271 C C . VAL A 1 278 ? -7.200 15.089 -15.427 1.00 92.12 278 VAL A C 1
ATOM 2273 O O . VAL A 1 278 ? -8.016 15.725 -16.087 1.00 92.12 278 VAL A O 1
ATOM 2276 N N . PHE A 1 279 ? -7.286 13.757 -15.311 1.00 93.19 279 PHE A N 1
ATOM 2277 C CA . PHE A 1 279 ? -8.306 12.963 -16.006 1.00 93.19 279 PHE A CA 1
ATOM 2278 C C . PHE A 1 279 ? -9.727 13.238 -15.509 1.00 93.19 279 PHE A C 1
ATOM 2280 O O . PHE A 1 279 ? -10.654 13.222 -16.315 1.00 93.19 279 PHE A O 1
ATOM 2287 N N . HIS A 1 280 ? -9.908 13.523 -14.215 1.00 91.44 280 HIS A N 1
ATOM 2288 C CA . HIS A 1 280 ? -11.221 13.892 -13.682 1.00 91.44 280 HIS A CA 1
ATOM 2289 C C . HIS A 1 280 ? -11.693 15.211 -14.300 1.00 91.44 280 HIS A C 1
ATOM 2291 O O . HIS A 1 280 ? -12.810 15.278 -14.802 1.00 91.44 280 HIS A O 1
ATOM 2297 N N . ILE A 1 281 ? -10.812 16.216 -14.351 1.00 92.44 281 ILE A N 1
ATOM 2298 C CA . ILE A 1 281 ? -11.121 17.524 -14.944 1.00 92.44 281 ILE A CA 1
ATOM 2299 C C . ILE A 1 281 ? -11.423 17.398 -16.441 1.00 92.44 281 ILE A C 1
ATOM 2301 O O . ILE A 1 281 ? -12.376 18.002 -16.934 1.00 92.44 281 ILE A O 1
ATOM 2305 N N . LEU A 1 282 ? -10.629 16.621 -17.183 1.00 94.38 282 LEU A N 1
ATOM 2306 C CA . LEU A 1 282 ? -10.856 16.415 -18.614 1.00 94.38 282 LEU A CA 1
ATOM 2307 C C . LEU A 1 282 ? -12.187 15.698 -18.878 1.00 94.38 282 LEU A C 1
ATOM 2309 O O . LEU A 1 282 ? -12.925 16.101 -19.776 1.00 94.38 282 LEU A O 1
ATOM 2313 N N . ALA A 1 283 ? -12.515 14.670 -18.090 1.00 92.12 283 ALA A N 1
ATOM 2314 C CA . ALA A 1 283 ? -13.768 13.931 -18.217 1.00 92.12 283 ALA A CA 1
ATOM 2315 C C . ALA A 1 283 ? -14.989 14.797 -17.872 1.00 92.12 283 ALA A C 1
ATOM 2317 O O . ALA A 1 283 ? -15.936 14.845 -18.654 1.00 92.12 283 ALA A O 1
ATOM 2318 N N . GLU A 1 284 ? -14.940 15.525 -16.752 1.00 91.94 284 GLU A N 1
ATOM 2319 C CA . GLU A 1 284 ? -16.009 16.432 -16.307 1.00 91.94 284 GLU A CA 1
ATOM 2320 C C . GLU A 1 284 ? -16.313 17.510 -17.358 1.00 91.94 284 GLU A C 1
ATOM 2322 O O . GLU A 1 284 ? -17.471 17.827 -17.617 1.00 91.94 284 GLU A O 1
ATOM 2327 N N . ASN A 1 285 ? -15.278 18.011 -18.038 1.00 91.81 285 ASN A N 1
ATOM 2328 C CA . ASN A 1 285 ? -15.405 19.025 -19.085 1.00 91.81 285 ASN A CA 1
ATOM 2329 C C . ASN A 1 285 ? -15.601 18.450 -20.502 1.00 91.81 285 ASN A C 1
ATOM 2331 O O . ASN A 1 285 ? -15.568 19.203 -21.482 1.00 91.81 285 ASN A O 1
ATOM 2335 N N . GLY A 1 286 ? -15.761 17.131 -20.652 1.00 94.25 286 GLY A N 1
ATOM 2336 C CA . GLY A 1 286 ? -15.971 16.484 -21.951 1.00 94.25 286 GLY A CA 1
ATOM 2337 C C . GLY A 1 286 ? -14.801 16.630 -22.936 1.00 94.25 286 GLY A C 1
ATOM 2338 O O . GLY A 1 286 ? -15.015 16.627 -24.147 1.00 94.25 286 GLY A O 1
ATOM 2339 N N . ARG A 1 287 ? -13.562 16.770 -22.446 1.00 95.06 287 ARG A N 1
ATOM 2340 C CA . ARG A 1 287 ? -12.332 16.926 -23.251 1.00 95.06 287 ARG A CA 1
ATOM 2341 C C . ARG A 1 287 ? -11.809 15.577 -23.753 1.00 95.06 287 ARG A C 1
ATOM 2343 O O . ARG A 1 287 ? -10.745 15.092 -23.362 1.00 95.06 287 ARG A O 1
ATOM 2350 N N . VAL A 1 288 ? -12.620 14.918 -24.579 1.00 94.00 288 VAL A N 1
ATOM 2351 C CA . VAL A 1 288 ? -12.370 13.552 -25.077 1.00 94.00 288 VAL A CA 1
ATOM 2352 C C . VAL A 1 288 ? -11.113 13.473 -25.950 1.00 94.00 288 VAL A C 1
ATOM 2354 O O . VAL A 1 288 ? -10.418 12.459 -25.941 1.00 94.00 288 VAL A O 1
ATOM 2357 N N . ASP A 1 289 ? -10.815 14.534 -26.689 1.00 94.31 289 ASP A N 1
ATOM 2358 C CA . ASP A 1 289 ? -9.640 14.694 -27.543 1.00 94.31 289 ASP A CA 1
ATOM 2359 C C . ASP A 1 289 ? -8.326 14.633 -26.752 1.00 94.31 289 ASP A C 1
ATOM 2361 O O . ASP A 1 289 ? -7.454 13.823 -27.076 1.00 94.31 289 ASP A O 1
ATOM 2365 N N . ILE A 1 290 ? -8.212 15.409 -25.671 1.00 93.88 290 ILE A N 1
ATOM 2366 C CA . ILE A 1 290 ? -7.026 15.396 -24.804 1.00 93.88 290 ILE A CA 1
ATOM 2367 C C . ILE A 1 290 ? -6.918 14.056 -24.066 1.00 93.88 290 ILE A C 1
ATOM 2369 O O . ILE A 1 290 ? -5.838 13.465 -24.027 1.00 93.88 290 ILE A O 1
ATOM 2373 N N . CYS A 1 291 ? -8.030 13.530 -23.535 1.00 93.12 291 CYS A N 1
ATOM 2374 C CA . CYS A 1 291 ? -8.049 12.207 -22.903 1.00 93.12 291 CYS A CA 1
ATOM 2375 C C . CYS A 1 291 ? -7.520 11.122 -23.846 1.00 93.12 291 CYS A C 1
ATOM 2377 O O . CYS A 1 291 ? -6.664 10.331 -23.454 1.00 93.12 291 CYS A O 1
ATOM 2379 N N . ARG A 1 292 ? -8.000 11.098 -25.095 1.00 93.19 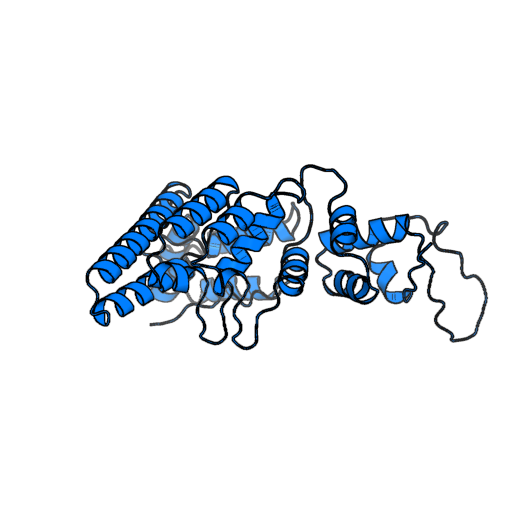292 ARG A N 1
ATOM 2380 C CA . ARG A 1 292 ? -7.549 10.134 -26.104 1.00 93.19 292 ARG A CA 1
ATOM 2381 C C . ARG A 1 292 ? -6.064 10.303 -26.400 1.00 93.19 292 ARG A C 1
ATOM 2383 O O . ARG A 1 292 ? -5.346 9.315 -26.399 1.00 93.19 292 ARG A O 1
ATOM 2390 N N . MET A 1 293 ? -5.592 11.536 -26.564 1.00 94.19 293 MET A N 1
ATOM 2391 C CA . MET A 1 293 ? -4.181 11.815 -26.831 1.00 94.19 293 MET A CA 1
ATOM 2392 C C . MET A 1 293 ? -3.253 11.284 -25.726 1.00 94.19 293 MET A C 1
ATOM 2394 O O . MET A 1 293 ? -2.244 10.648 -26.030 1.00 94.19 293 MET A O 1
ATOM 2398 N N . ILE A 1 294 ? -3.597 11.504 -24.452 1.00 91.19 294 ILE A N 1
ATOM 2399 C CA . ILE A 1 294 ? -2.801 11.001 -23.321 1.00 91.19 294 ILE A CA 1
ATOM 2400 C C . ILE A 1 294 ? -2.859 9.469 -23.268 1.00 91.19 294 ILE A C 1
ATOM 2402 O O . ILE A 1 294 ? -1.828 8.826 -23.093 1.00 91.19 294 ILE A O 1
ATOM 2406 N N . LEU A 1 295 ? -4.038 8.865 -23.450 1.00 90.12 295 LEU A N 1
ATOM 2407 C CA . LEU A 1 295 ? -4.196 7.407 -23.424 1.00 90.12 295 LEU A CA 1
ATOM 2408 C C . LEU A 1 295 ? -3.441 6.716 -24.567 1.00 90.12 295 LEU A C 1
ATOM 2410 O O . LEU A 1 295 ? -2.776 5.710 -24.330 1.00 90.12 295 LEU A O 1
ATOM 2414 N N . ASP A 1 296 ? -3.489 7.273 -25.776 1.00 90.69 296 ASP A N 1
ATOM 2415 C CA . ASP A 1 296 ? -2.757 6.760 -26.937 1.00 90.69 296 ASP A CA 1
ATOM 2416 C C . ASP A 1 296 ? -1.240 6.845 -26.726 1.00 90.69 296 ASP A C 1
ATOM 2418 O O . ASP A 1 296 ? -0.496 5.977 -27.185 1.00 90.69 296 ASP A O 1
ATOM 2422 N N . TRP A 1 297 ? -0.762 7.881 -26.030 1.00 89.62 297 TRP A N 1
ATOM 2423 C CA . TRP A 1 297 ? 0.639 7.982 -25.624 1.00 89.62 297 TRP A CA 1
ATOM 2424 C C . TRP A 1 297 ? 1.004 6.925 -24.575 1.00 89.62 297 TRP A C 1
ATOM 2426 O O . TRP A 1 297 ? 1.979 6.202 -24.770 1.00 89.62 297 TRP A O 1
ATOM 2436 N N . LEU A 1 298 ? 0.192 6.768 -23.524 1.00 85.75 298 LEU A N 1
ATOM 2437 C CA . LEU A 1 298 ? 0.406 5.771 -22.469 1.00 85.75 298 LEU A CA 1
ATOM 2438 C C . LEU A 1 298 ? 0.444 4.333 -23.013 1.00 85.75 298 LEU A C 1
ATOM 2440 O O . LEU A 1 298 ? 1.239 3.523 -22.547 1.00 85.75 298 LEU A O 1
ATOM 2444 N N . GLN A 1 299 ? -0.377 4.012 -24.018 1.00 83.44 299 GLN A N 1
ATOM 2445 C CA . GLN A 1 299 ? -0.388 2.691 -24.664 1.00 83.44 299 GLN A CA 1
ATOM 2446 C C . GLN A 1 299 ? 0.875 2.392 -25.479 1.00 83.44 299 GLN A C 1
ATOM 2448 O O . GLN A 1 299 ? 1.202 1.227 -25.693 1.00 83.44 299 GLN A O 1
ATOM 2453 N N . LYS A 1 300 ? 1.580 3.425 -25.949 1.00 83.31 300 LYS A N 1
ATOM 2454 C CA . LYS A 1 300 ? 2.823 3.284 -26.724 1.00 83.31 300 LYS A CA 1
ATOM 2455 C C . LYS A 1 300 ? 4.061 3.155 -25.835 1.00 83.31 300 LYS A C 1
ATOM 2457 O O . LYS A 1 300 ? 5.162 2.992 -26.362 1.00 83.31 300 LYS A O 1
ATOM 2462 N N . LEU A 1 301 ? 3.907 3.260 -24.514 1.00 79.12 301 LEU A N 1
ATOM 2463 C CA . LEU A 1 301 ? 5.013 3.111 -23.578 1.00 79.12 301 LEU A CA 1
ATOM 2464 C C . LEU A 1 301 ? 5.496 1.651 -23.530 1.00 79.12 301 LEU A C 1
ATOM 2466 O O . LEU A 1 301 ? 4.690 0.730 -23.657 1.00 79.12 301 LEU A O 1
ATOM 2470 N N . PRO A 1 302 ? 6.805 1.415 -23.325 1.00 65.88 302 PRO A N 1
ATOM 2471 C CA . PRO A 1 302 ? 7.400 0.077 -23.388 1.00 65.88 302 PRO A CA 1
ATOM 2472 C C . PRO A 1 302 ? 7.013 -0.864 -22.227 1.00 65.88 302 PRO A C 1
ATOM 2474 O O . PRO A 1 302 ? 7.504 -1.988 -22.176 1.00 65.88 302 PRO A O 1
ATOM 2477 N N . PHE A 1 303 ? 6.142 -0.443 -21.304 1.00 64.94 303 PHE A N 1
ATOM 2478 C CA . PHE A 1 303 ? 5.687 -1.222 -20.148 1.00 64.94 303 PHE A CA 1
ATOM 2479 C C . PHE A 1 303 ? 4.166 -1.113 -19.955 1.00 64.94 303 PHE A C 1
ATOM 2481 O O . PHE A 1 303 ? 3.546 -0.092 -20.254 1.00 64.94 303 PHE A O 1
ATOM 2488 N N . SER A 1 304 ? 3.538 -2.181 -19.446 1.00 50.69 304 SER A N 1
ATOM 2489 C CA . SER A 1 304 ? 2.079 -2.270 -19.320 1.00 50.69 304 SER A CA 1
ATOM 2490 C C . SER A 1 304 ? 1.540 -1.369 -18.197 1.00 50.69 304 SER A C 1
ATOM 2492 O O . SER A 1 304 ? 1.509 -1.760 -17.029 1.00 50.69 304 SER A O 1
ATOM 2494 N N . CYS A 1 305 ? 1.056 -0.177 -18.546 1.00 51.44 305 CYS A N 1
ATOM 2495 C CA . CYS A 1 305 ? 0.430 0.780 -17.625 1.00 51.44 305 CYS A CA 1
ATOM 2496 C C . CYS A 1 305 ? -1.004 0.379 -17.209 1.00 51.44 305 CYS A C 1
ATOM 2498 O O . CYS A 1 305 ? -1.961 1.123 -17.421 1.00 51.44 305 CYS A O 1
ATOM 2500 N N . SER A 1 306 ? -1.180 -0.797 -16.599 1.00 49.81 306 SER A N 1
ATOM 2501 C CA . SER A 1 306 ? -2.507 -1.289 -16.174 1.00 49.81 306 SER A CA 1
ATOM 2502 C C . SER A 1 306 ? -3.133 -0.502 -15.004 1.00 49.81 306 SER A C 1
ATOM 2504 O O . SER A 1 306 ? -4.316 -0.672 -14.698 1.00 49.81 306 SER A O 1
ATOM 2506 N N . GLU A 1 307 ? -2.374 0.388 -14.356 1.00 51.78 307 GLU A N 1
ATOM 2507 C CA . GLU A 1 307 ? -2.805 1.094 -13.142 1.00 51.78 307 GLU A CA 1
ATOM 2508 C C . GLU A 1 307 ? -3.289 2.538 -13.364 1.00 51.78 307 GLU A C 1
ATOM 2510 O O . GLU A 1 307 ? -4.002 3.062 -12.512 1.00 51.78 307 GLU A O 1
ATOM 2515 N N . ILE A 1 308 ? -2.987 3.172 -14.506 1.00 51.94 308 ILE A N 1
ATOM 2516 C CA . ILE A 1 308 ? -3.261 4.610 -14.724 1.00 51.94 308 ILE A CA 1
ATOM 2517 C C . ILE A 1 308 ? -4.749 4.895 -15.008 1.00 51.94 308 ILE A C 1
ATOM 2519 O O . ILE A 1 308 ? -5.260 5.950 -14.645 1.00 51.94 308 ILE A O 1
ATOM 2523 N N . VAL A 1 309 ? -5.483 3.947 -15.605 1.00 44.34 309 VAL A N 1
ATOM 2524 C CA . VAL A 1 309 ? -6.853 4.178 -16.121 1.00 44.34 309 VAL A CA 1
ATOM 2525 C C . VAL A 1 309 ? -7.952 3.717 -15.151 1.00 44.34 309 VAL A C 1
ATOM 2527 O O . VAL A 1 309 ? -9.122 3.627 -15.513 1.00 44.34 309 VAL A O 1
ATOM 2530 N N . LYS A 1 310 ? -7.640 3.450 -13.876 1.00 43.50 310 LYS A N 1
ATOM 2531 C CA . LYS A 1 310 ? -8.671 3.126 -12.869 1.00 43.50 310 LYS A CA 1
ATOM 2532 C C . LYS A 1 310 ? -9.417 4.387 -12.389 1.00 43.50 310 LYS A C 1
ATOM 2534 O O . LYS A 1 310 ? -9.519 4.632 -11.190 1.00 43.50 310 LYS A O 1
ATOM 2539 N N . CYS A 1 311 ? -9.983 5.175 -13.304 1.00 35.34 311 CYS A N 1
ATOM 2540 C CA . CYS A 1 311 ? -11.006 6.166 -12.968 1.00 35.34 311 CYS A CA 1
ATOM 2541 C C . CYS A 1 311 ? -12.321 5.425 -12.700 1.00 35.34 311 CYS A C 1
ATOM 2543 O O . CYS A 1 311 ? -12.987 4.955 -13.623 1.00 35.34 311 CYS A O 1
ATOM 2545 N N . LYS A 1 312 ? -12.707 5.295 -11.426 1.00 34.75 312 LYS A N 1
ATOM 2546 C CA . LYS A 1 312 ? -14.078 4.902 -11.083 1.00 34.75 312 LYS A CA 1
ATOM 2547 C C . LYS A 1 312 ? -15.004 6.071 -11.419 1.00 34.75 312 LYS A C 1
ATOM 2549 O O . LYS A 1 312 ? -15.017 7.056 -10.689 1.00 34.75 312 LYS A O 1
ATOM 2554 N N . TYR A 1 313 ? -15.780 5.941 -12.492 1.00 31.05 313 TYR A N 1
ATOM 2555 C CA . TYR A 1 313 ? -17.002 6.727 -12.655 1.00 31.05 313 TYR A CA 1
ATOM 2556 C C . TYR A 1 313 ? -17.932 6.414 -11.468 1.00 31.05 313 TYR A C 1
ATOM 2558 O O . TYR A 1 313 ? -18.138 5.241 -11.140 1.00 31.05 313 TYR A O 1
ATOM 2566 N N . ARG A 1 314 ? -18.414 7.457 -10.788 1.00 32.16 314 ARG A N 1
ATOM 2567 C CA . ARG A 1 314 ? -19.601 7.381 -9.928 1.00 32.16 314 ARG A CA 1
ATOM 2568 C C . ARG A 1 314 ? -20.825 7.700 -10.764 1.00 32.16 314 ARG A C 1
ATOM 2570 O O . ARG A 1 314 ? -20.699 8.595 -11.626 1.00 32.16 314 ARG A O 1
#

Secondary structure (DSSP, 8-state):
---EE--HHHHGGG-SS--TTSS-------S------EE-HHHHHHHHHHHHHHT-HHHHHHHHHTT--HHHHHHHHS-S-SS----HHHHHHHHHHHS---TTS--HHHHSSS-HHHHHHHHH--SSS-HHHHHHHHHHHHH---TTS--HHHHHHHTT-HHHHHHHHHHHHHTT----HHHHHHHHHHHHHHHHH---HHHHHHHHHHHHHHHHHHHHHHHHTT--SS-HHHHHHHTT-HHHHHHHHHS---S-HHHHHHHHHHHHH-B-TTS-BHHHHHHHTT-HHHHHHHHHHHHTSSS--TTTT-----

Solvent-accessible surface area (backbone atoms only — not comparable to full-atom values): 18410 Å² total; per-residue (Å²): 137,83,72,51,79,42,66,66,86,64,60,69,85,67,66,85,73,74,58,74,84,77,52,80,79,82,82,82,76,98,60,100,62,85,70,50,53,69,46,53,65,72,59,48,37,54,51,52,29,52,30,31,42,70,33,39,44,69,66,56,47,54,46,50,73,74,61,54,50,70,71,56,51,49,46,46,59,44,69,88,58,96,68,82,66,62,20,70,56,28,53,52,50,57,46,49,69,76,44,57,49,50,100,58,36,37,32,67,56,55,77,36,60,83,39,63,69,58,48,47,49,73,77,64,66,60,90,83,52,70,63,71,57,58,50,56,47,48,48,52,50,46,67,40,54,23,74,86,66,47,25,32,51,33,53,29,26,59,68,20,42,44,67,55,52,54,51,54,52,52,52,28,58,76,68,76,48,78,77,63,65,70,58,56,54,48,21,42,55,52,28,56,55,46,44,78,74,51,85,51,64,70,58,40,53,33,22,52,52,21,42,50,56,51,52,50,52,52,52,51,50,52,63,74,49,75,59,41,83,49,46,75,61,38,51,32,38,74,69,65,40,58,68,59,54,52,47,69,73,64,55,80,78,87,54,67,64,66,60,53,52,48,56,55,52,51,63,55,63,47,47,27,86,84,68,43,25,35,65,50,48,20,57,77,68,65,38,58,67,59,53,49,55,54,50,58,51,52,70,69,44,99,57,88,68,83,71,80,75,75,72,79,84,128

pLDDT: mean 77.28, std 18.48, range [31.05, 98.12]

Foldseek 3Di:
DDWDFAFPPPVVVQCPPPDPVPQPPPPDDPDPDRRGDGDDPVRLLSSLLSCQLVLVLVSVVVVVVVPPDLVNSQCSNPVPDLDGRGDLNNLVSSLCVVQPADPQQQTPLNVCVVPPVVLCCLLPVCPRHNLLSSLSSVLCQQCGATNVRAGSLLVNLLQLVQVSLVSNLVSCVVNVHDHDPVNLVVSLVSLVVSLVVDPDPVRNVSSVNSNVSSVVSVVVVCVVPPLDQAPPLLVCLLVVVLVVLVCLLPPDCPDDNVVSVVVSLVQQCDAHPVRDGSVNSNVVVVVVVSVVVVVVSVVPDPDDPPPSPPPDDD